Protein AF-A0A930VXH0-F1 (afdb_monomer_lite)

Sequence (334 aa):
MMSGKFVVIVLDGFGVGEMEDTKDIRPADIGSNTCAHIFENMPGLTLPTLEKLGLANAVGREFETLHFSPSARYGKSKLMHQGADTFYGHQEIMGTKPPKPLAEAIQSHIEEIKTELSKAGFKVREFSSSESGNKILIVNEACTVADNIECDPGQAFNVTAAIDDIDFETELTIGCIVRKVAKTPRVITFGGRGVHLQNLLDAIEEHGNFIGVNAPASGVYDNNYHCVHMGYGIDEKVQVPFILGEQKVPVYLLGKVADVCANAFGQSESIVDTAQVLSRTLAIVSSIEGGFVCTNVQETDLQGHGESVPGYAEKLRIADSYIAQIIDELQDDD

Organism: NCBI:txid1383

InterPro domains:
  IPR006124 Metalloenzyme [PF01676] (5-333)
  IPR010045 Phosphopentomutase [PTHR21110] (5-334)
  IPR017850 Alkaline-phosphatase-like, core domain superfamily [G3DSA:3.40.720.10] (5-334)
  IPR017850 Alkaline-phosphatase-like, core domain superfamily [SSF53649] (2-334)
  IPR024052 Phosphopentomutase DeoB cap domain superfamily [G3DSA:3.30.70.1250] (100-227)

Foldseek 3Di:
DQFFAAEAEAAAPQALFDDPCCCPQPVVCPGDGNPVVLLVVDPPQALPLVLCQASCVASVHAGPRRDGHPPHDDYDDDQQEGDRDPLSVLLVVQQFRFDHFDQDFCQVVQVVLQVLCVVVVWDKDWDADPPPRAIWIDTNQFWIWFFDPVDDHSQEIETEGACVSPPQVVQVVSQVSVLVRHRHFKYKGKFFYPFGSVLQVVQWDDDPNGIGGPCVSSCRPVHDMDMDIDGHRRDLCSGPLNVCLVVVAEEEEFAPSLVSHDRPRYYGYHDAALLVRLVVQLVVLLVDSHHYYYYYHCVLVVCVVVVNSVSNSVSSNSNSVSVVSSVVSGDPND

pLDDT: mean 93.45, std 6.29, range [47.78, 98.81]

Structure (mmCIF, N/CA/C/O backbone):
data_AF-A0A930VXH0-F1
#
_entry.id   AF-A0A930VXH0-F1
#
loop_
_atom_site.group_PDB
_atom_site.id
_atom_site.type_symbol
_atom_site.label_atom_id
_atom_site.label_alt_id
_atom_site.label_comp_id
_atom_site.label_asym_id
_atom_site.label_entity_id
_atom_site.label_seq_id
_atom_site.pdbx_PDB_ins_code
_atom_site.Cartn_x
_atom_site.Cartn_y
_atom_site.Cartn_z
_atom_site.occupancy
_atom_site.B_iso_or_equiv
_atom_site.auth_seq_id
_atom_site.auth_comp_id
_atom_site.auth_asym_id
_atom_site.auth_atom_id
_atom_site.pdbx_PDB_model_num
ATOM 1 N N . MET A 1 1 ? -17.955 -7.280 -25.338 1.00 49.00 1 MET A N 1
ATOM 2 C CA . MET A 1 1 ? -16.847 -6.396 -25.749 1.00 49.00 1 MET A CA 1
ATOM 3 C C . MET A 1 1 ? -15.600 -7.245 -25.665 1.00 49.00 1 MET A C 1
ATOM 5 O O . MET A 1 1 ? -15.505 -7.980 -24.691 1.00 49.00 1 MET A O 1
ATOM 9 N N . MET A 1 2 ? -14.744 -7.244 -26.689 1.00 47.78 2 MET A N 1
ATOM 10 C CA . MET A 1 2 ? -13.409 -7.843 -26.557 1.00 47.78 2 MET A CA 1
ATOM 11 C C . MET A 1 2 ? -12.734 -7.127 -25.382 1.00 47.78 2 MET A C 1
ATOM 13 O O . MET A 1 2 ? -12.757 -5.898 -25.335 1.00 47.78 2 MET A O 1
ATOM 17 N N . SER A 1 3 ? -12.342 -7.884 -24.362 1.00 72.50 3 SER A N 1
ATOM 18 C CA . SER A 1 3 ? -11.710 -7.356 -23.156 1.00 72.50 3 SER A CA 1
ATOM 19 C C . SER A 1 3 ? -10.213 -7.573 -23.294 1.00 72.50 3 SER A C 1
ATOM 21 O O . SER A 1 3 ? -9.805 -8.728 -23.286 1.00 72.50 3 SER A O 1
ATOM 23 N N . GLY A 1 4 ? -9.435 -6.500 -23.419 1.00 90.62 4 GLY A N 1
ATOM 24 C CA . GLY A 1 4 ? -7.980 -6.569 -23.306 1.00 90.62 4 GLY A CA 1
ATOM 25 C C . GLY A 1 4 ? -7.524 -6.765 -21.855 1.00 90.62 4 GLY A C 1
ATOM 26 O O . GLY A 1 4 ? -8.330 -6.837 -20.913 1.00 90.62 4 GLY A O 1
ATOM 27 N N . LYS A 1 5 ? -6.214 -6.859 -21.675 1.00 95.62 5 LYS A N 1
ATOM 28 C CA . LYS A 1 5 ? -5.509 -7.023 -20.406 1.00 95.62 5 LYS A CA 1
ATOM 29 C C . LYS A 1 5 ? -4.922 -5.684 -19.985 1.00 95.62 5 LYS A C 1
ATOM 31 O O . LYS A 1 5 ? -4.012 -5.180 -20.618 1.00 95.62 5 LYS A O 1
ATOM 36 N N . PHE A 1 6 ? -5.344 -5.157 -18.845 1.00 96.88 6 PHE A N 1
ATOM 37 C CA . PHE A 1 6 ? -4.701 -3.984 -18.263 1.00 96.88 6 PHE A CA 1
ATOM 38 C C . PHE A 1 6 ? -3.736 -4.412 -17.156 1.00 96.88 6 PHE A C 1
ATOM 40 O O . PHE A 1 6 ? -4.166 -4.921 -16.116 1.00 96.88 6 PHE A O 1
ATOM 47 N N . VAL A 1 7 ? -2.434 -4.208 -17.372 1.00 98.00 7 VAL A N 1
ATOM 48 C CA . VAL A 1 7 ? -1.379 -4.638 -16.441 1.00 98.00 7 VAL A CA 1
ATOM 49 C C . VAL A 1 7 ? -0.710 -3.433 -15.780 1.00 98.00 7 VAL A C 1
ATOM 51 O O . VAL A 1 7 ? -0.151 -2.565 -16.446 1.00 98.00 7 VAL A O 1
ATOM 54 N N . VAL A 1 8 ? -0.729 -3.403 -14.449 1.00 98.25 8 VAL A N 1
ATOM 55 C CA . VAL A 1 8 ? -0.050 -2.405 -13.615 1.00 98.25 8 VAL A CA 1
ATOM 56 C C . VAL A 1 8 ? 1.073 -3.085 -12.842 1.00 98.25 8 VAL A C 1
ATOM 58 O O . VAL A 1 8 ? 0.845 -4.056 -12.123 1.00 98.25 8 VAL A O 1
ATOM 61 N N . ILE A 1 9 ? 2.291 -2.558 -12.959 1.00 98.50 9 ILE A N 1
ATOM 62 C CA . ILE A 1 9 ? 3.447 -3.004 -12.177 1.00 98.50 9 ILE A CA 1
ATOM 63 C C . ILE A 1 9 ? 3.950 -1.816 -11.365 1.00 98.50 9 ILE A C 1
ATOM 65 O O . ILE A 1 9 ? 4.368 -0.800 -11.918 1.00 98.50 9 ILE A O 1
ATOM 69 N N . VAL A 1 10 ? 3.898 -1.954 -10.046 1.00 98.19 10 VAL A N 1
ATOM 70 C CA . VAL A 1 10 ? 4.399 -0.980 -9.082 1.00 98.19 10 VAL A CA 1
ATOM 71 C C . VAL A 1 10 ? 5.780 -1.442 -8.627 1.00 98.19 10 VAL A C 1
ATOM 73 O O . VAL A 1 10 ? 5.931 -2.540 -8.093 1.00 98.19 10 VAL A O 1
ATOM 76 N N . LEU A 1 11 ? 6.799 -0.616 -8.866 1.00 98.00 11 LEU A N 1
ATOM 77 C CA . LEU A 1 11 ? 8.134 -0.793 -8.294 1.00 98.00 11 LEU A CA 1
ATOM 78 C C . LEU A 1 11 ? 8.182 0.009 -6.990 1.00 98.00 11 LEU A C 1
ATOM 80 O O . LEU A 1 11 ? 8.355 1.230 -7.016 1.00 98.00 11 LEU A O 1
ATOM 84 N N . ASP A 1 12 ? 7.945 -0.663 -5.864 1.00 95.19 12 ASP A N 1
ATOM 85 C CA . ASP A 1 12 ? 7.729 -0.004 -4.574 1.00 95.19 12 ASP A CA 1
ATOM 86 C C . ASP A 1 12 ? 8.993 0.752 -4.131 1.00 95.19 12 ASP A C 1
ATOM 88 O O . ASP A 1 12 ? 10.119 0.278 -4.316 1.00 95.19 12 ASP A O 1
ATOM 92 N N . GLY A 1 13 ? 8.816 1.961 -3.603 1.00 93.00 13 GLY A N 1
ATOM 93 C CA . GLY A 1 13 ? 9.915 2.848 -3.206 1.00 93.00 13 GLY A CA 1
ATOM 94 C C . GLY A 1 13 ? 10.758 3.450 -4.350 1.00 93.00 13 GLY A C 1
ATOM 95 O O . GLY A 1 13 ? 11.726 4.165 -4.069 1.00 93.00 13 GLY A O 1
ATOM 96 N N . PHE A 1 14 ? 10.449 3.201 -5.633 1.00 96.25 14 PHE A N 1
ATOM 97 C CA . PHE A 1 14 ? 11.281 3.650 -6.767 1.00 96.25 14 PHE A CA 1
ATOM 98 C C . PHE A 1 14 ? 10.911 5.055 -7.275 1.00 96.25 14 PHE A C 1
ATOM 100 O O . PHE A 1 14 ? 10.418 5.248 -8.386 1.00 96.25 14 PHE A O 1
ATOM 107 N N . GLY A 1 15 ? 11.146 6.064 -6.433 1.00 94.94 15 GLY A N 1
ATOM 108 C CA . GLY A 1 15 ? 10.848 7.467 -6.736 1.00 94.94 15 GLY A CA 1
ATOM 109 C C . GLY A 1 15 ? 11.778 8.110 -7.778 1.00 94.94 15 GLY A C 1
ATOM 110 O O . GLY A 1 15 ? 12.977 7.834 -7.834 1.00 94.94 15 GLY A O 1
ATOM 111 N N . VAL A 1 16 ? 11.232 9.045 -8.564 1.00 96.00 16 VAL A N 1
ATOM 112 C CA . VAL A 1 16 ? 11.948 9.798 -9.623 1.00 96.00 16 VAL A CA 1
ATOM 113 C C . VAL A 1 16 ? 12.281 11.246 -9.233 1.00 96.00 16 VAL A C 1
ATOM 115 O O . VAL A 1 16 ? 12.524 12.094 -10.095 1.00 96.00 16 VAL A O 1
ATOM 118 N N . GLY A 1 17 ? 12.275 11.537 -7.932 1.00 94.25 17 GLY A N 1
ATOM 119 C CA . GLY A 1 17 ? 12.564 12.852 -7.362 1.00 94.25 17 GLY A CA 1
ATOM 120 C C . GLY A 1 17 ? 11.528 13.296 -6.335 1.00 94.25 17 GLY A C 1
ATOM 121 O O . GLY A 1 17 ? 10.389 12.830 -6.346 1.00 94.25 17 GLY A O 1
ATOM 122 N N . GLU A 1 18 ? 11.942 14.210 -5.466 1.00 93.50 18 GLU A N 1
ATOM 123 C CA . GLU A 1 18 ? 11.092 14.839 -4.460 1.00 93.50 18 GLU A CA 1
ATOM 124 C C . GLU A 1 18 ? 9.912 15.625 -5.064 1.00 93.50 18 GLU A C 1
ATOM 126 O O . GLU A 1 18 ? 9.979 16.162 -6.176 1.00 93.50 18 GLU A O 1
ATOM 131 N N . MET A 1 19 ? 8.821 15.725 -4.301 1.00 92.88 19 MET A N 1
ATOM 132 C CA . MET A 1 19 ? 7.683 16.587 -4.625 1.00 92.88 19 MET A CA 1
ATOM 133 C C . MET A 1 19 ? 7.893 18.016 -4.101 1.00 92.88 19 MET A C 1
ATOM 135 O O . MET A 1 19 ? 8.643 18.246 -3.155 1.00 92.88 19 MET A O 1
ATOM 139 N N . GLU A 1 20 ? 7.202 18.997 -4.689 1.00 91.25 20 GLU A N 1
ATOM 140 C CA . GLU A 1 20 ? 7.319 20.422 -4.319 1.00 91.25 20 GLU A CA 1
ATOM 141 C C . GLU A 1 20 ? 6.987 20.724 -2.844 1.00 91.25 20 GLU A C 1
ATOM 143 O O . GLU A 1 20 ? 7.497 21.699 -2.287 1.00 91.25 20 GLU A O 1
ATOM 148 N N . ASP A 1 21 ? 6.131 19.910 -2.227 1.00 89.62 21 ASP A N 1
ATOM 149 C CA . ASP A 1 21 ? 5.677 20.003 -0.835 1.00 89.62 21 ASP A CA 1
ATOM 150 C C . ASP A 1 21 ? 6.597 19.275 0.160 1.00 89.62 21 ASP A C 1
ATOM 152 O O . ASP A 1 21 ? 6.410 19.406 1.372 1.00 89.62 21 ASP A O 1
ATOM 156 N N . THR A 1 22 ? 7.631 18.568 -0.315 1.00 91.06 22 THR A N 1
ATOM 157 C CA . THR A 1 22 ? 8.612 17.859 0.532 1.00 91.06 22 THR A CA 1
ATOM 158 C C . THR A 1 22 ? 9.225 18.796 1.567 1.00 91.06 22 THR A C 1
ATOM 160 O O . THR A 1 22 ? 9.277 18.475 2.750 1.00 91.06 22 THR A O 1
ATOM 163 N N . LYS A 1 23 ? 9.588 20.016 1.159 1.00 91.25 23 LYS A N 1
ATOM 164 C CA . LYS A 1 23 ? 10.144 21.052 2.045 1.00 91.25 23 LYS A CA 1
ATOM 165 C C . LYS A 1 23 ? 9.225 21.458 3.204 1.00 91.25 23 LYS A C 1
ATOM 167 O O . LYS A 1 23 ? 9.716 21.961 4.208 1.00 91.25 23 LYS A O 1
ATOM 172 N N . ASP A 1 24 ? 7.915 21.283 3.040 1.00 87.75 24 ASP A N 1
ATOM 173 C CA . ASP A 1 24 ? 6.903 21.715 4.002 1.00 87.75 24 ASP A CA 1
ATOM 174 C C . ASP A 1 24 ? 6.444 20.540 4.880 1.00 87.75 24 ASP A C 1
ATOM 176 O O . ASP A 1 24 ? 6.187 20.719 6.070 1.00 87.75 24 ASP A O 1
ATOM 180 N N . ILE A 1 25 ? 6.344 19.336 4.303 1.00 82.69 25 ILE A N 1
ATOM 181 C CA . ILE A 1 25 ? 5.747 18.157 4.953 1.00 82.69 25 ILE A CA 1
ATOM 182 C C . ILE A 1 25 ? 6.808 17.182 5.479 1.00 82.69 25 ILE A C 1
ATOM 184 O O . ILE A 1 25 ? 6.621 16.600 6.546 1.00 82.69 25 ILE A O 1
ATOM 188 N N . ARG A 1 26 ? 7.924 17.000 4.762 1.00 84.00 26 ARG A N 1
ATOM 189 C CA . ARG A 1 26 ? 9.032 16.105 5.141 1.00 84.00 26 ARG A CA 1
ATOM 190 C C . ARG A 1 26 ? 10.396 16.746 4.832 1.00 84.00 26 ARG A C 1
ATOM 192 O O . ARG A 1 26 ? 11.112 16.265 3.958 1.00 84.00 26 ARG A O 1
ATOM 199 N N . PRO A 1 27 ? 10.810 17.803 5.563 1.00 87.75 27 PRO A N 1
ATOM 200 C CA . PRO A 1 27 ? 12.061 18.519 5.282 1.00 87.75 27 PRO A CA 1
ATOM 201 C C . PRO A 1 27 ? 13.323 17.641 5.306 1.00 87.75 27 PRO A C 1
ATOM 203 O O . PRO A 1 27 ? 14.338 18.007 4.721 1.00 87.75 27 PRO A O 1
ATOM 206 N N . ALA A 1 28 ? 13.269 16.494 5.990 1.00 87.56 28 ALA A N 1
ATOM 207 C CA . ALA A 1 28 ? 14.356 15.520 6.028 1.00 87.56 28 ALA A CA 1
ATOM 208 C C . ALA A 1 28 ? 14.611 14.831 4.673 1.00 87.56 28 ALA A C 1
ATOM 210 O O . ALA A 1 28 ? 15.724 14.373 4.443 1.00 87.56 28 ALA A O 1
ATOM 211 N N . ASP A 1 29 ? 13.623 14.804 3.774 1.00 89.69 29 ASP A N 1
ATOM 212 C CA . ASP A 1 29 ? 13.727 14.143 2.467 1.00 89.69 29 ASP A CA 1
ATOM 213 C C . ASP A 1 29 ? 14.105 15.115 1.336 1.00 89.69 29 ASP A C 1
ATOM 215 O O . ASP A 1 29 ? 14.038 14.749 0.157 1.00 89.69 29 ASP A O 1
ATOM 219 N N . ILE A 1 30 ? 14.488 16.354 1.675 1.00 94.81 30 ILE A N 1
ATOM 220 C CA . ILE A 1 30 ? 14.895 17.350 0.680 1.00 94.81 30 ILE A CA 1
ATOM 221 C C . ILE A 1 30 ? 16.097 16.830 -0.123 1.00 94.81 30 ILE A C 1
ATOM 223 O O . ILE A 1 30 ? 17.113 16.424 0.441 1.00 94.81 30 ILE A O 1
ATOM 227 N N . GLY A 1 31 ? 15.994 16.889 -1.450 1.00 94.12 31 GLY A N 1
ATOM 228 C CA . GLY A 1 31 ? 16.998 16.388 -2.390 1.00 94.12 31 GLY A CA 1
ATOM 229 C C . GLY A 1 31 ? 16.891 14.890 -2.690 1.00 94.12 31 GLY A C 1
ATOM 230 O O . GLY A 1 31 ? 17.754 14.346 -3.380 1.00 94.12 31 GLY A O 1
ATOM 231 N N . SER A 1 32 ? 15.853 14.205 -2.203 1.00 93.69 32 SER A N 1
ATOM 232 C CA . SER A 1 32 ? 15.638 12.789 -2.506 1.00 93.69 32 SER A CA 1
ATOM 233 C C . SER A 1 32 ? 15.358 12.560 -3.999 1.00 93.69 32 SER A C 1
ATOM 235 O O . SER A 1 32 ? 14.516 13.206 -4.624 1.00 93.69 32 SER A O 1
ATOM 237 N N . ASN A 1 33 ? 16.083 11.611 -4.595 1.00 96.44 33 ASN A N 1
ATOM 238 C CA . ASN A 1 33 ? 15.810 11.088 -5.930 1.00 96.44 33 ASN A CA 1
ATOM 239 C C . ASN A 1 33 ? 16.355 9.660 -6.047 1.00 96.44 33 ASN A C 1
ATOM 241 O O . ASN A 1 33 ? 17.513 9.455 -6.410 1.00 96.44 33 ASN A O 1
ATOM 245 N N . THR A 1 34 ? 15.521 8.670 -5.715 1.00 96.31 34 THR A N 1
ATOM 246 C CA . THR A 1 34 ? 15.924 7.257 -5.671 1.00 96.31 34 THR A CA 1
ATOM 247 C C . THR A 1 34 ? 16.503 6.793 -7.006 1.00 96.31 34 THR A C 1
ATOM 249 O O . THR A 1 34 ? 17.615 6.269 -7.042 1.00 96.31 34 THR A O 1
ATOM 252 N N . CYS A 1 35 ? 15.797 7.041 -8.114 1.00 97.31 35 CYS A N 1
ATOM 253 C CA . CYS A 1 35 ? 16.264 6.648 -9.440 1.00 97.31 35 CYS A CA 1
ATOM 254 C C . CYS A 1 35 ? 17.612 7.292 -9.790 1.00 97.31 35 CYS A C 1
ATOM 256 O O . CYS A 1 35 ? 18.536 6.585 -10.191 1.00 97.31 35 CYS A O 1
ATOM 258 N N . ALA A 1 36 ? 17.749 8.613 -9.626 1.00 97.06 36 ALA A N 1
ATOM 259 C CA . ALA A 1 36 ? 18.989 9.297 -9.985 1.00 97.06 36 ALA A CA 1
ATOM 260 C C . ALA A 1 36 ? 20.176 8.808 -9.149 1.00 97.06 36 ALA A C 1
ATOM 262 O O . ALA A 1 36 ? 21.214 8.468 -9.715 1.00 97.06 36 ALA A O 1
ATOM 263 N N . HIS A 1 37 ? 20.004 8.691 -7.830 1.00 97.12 37 HIS A N 1
ATOM 264 C CA . HIS A 1 37 ? 21.076 8.240 -6.948 1.00 97.12 37 HIS A CA 1
ATOM 265 C C . HIS A 1 37 ? 21.499 6.792 -7.231 1.00 97.12 37 HIS A C 1
ATOM 267 O O . HIS A 1 37 ? 22.689 6.491 -7.150 1.00 97.12 37 HIS A O 1
ATOM 273 N N . ILE A 1 38 ? 20.576 5.899 -7.613 1.00 97.81 38 ILE A N 1
ATOM 274 C CA . ILE A 1 38 ? 20.937 4.530 -8.015 1.00 97.81 38 ILE A CA 1
ATOM 275 C C . ILE A 1 38 ? 21.821 4.550 -9.266 1.00 97.81 38 ILE A C 1
ATOM 277 O O . ILE A 1 38 ? 22.885 3.933 -9.259 1.00 97.81 38 ILE A O 1
ATOM 281 N N . PHE A 1 39 ? 21.426 5.270 -10.320 1.00 97.69 39 PHE A N 1
ATOM 282 C CA . PHE A 1 39 ? 22.211 5.333 -11.558 1.00 97.69 39 PHE A CA 1
ATOM 283 C C . PHE A 1 39 ? 23.567 6.029 -11.374 1.00 97.69 39 PHE A C 1
ATOM 285 O O . PHE A 1 39 ? 24.552 5.606 -11.973 1.00 97.69 39 PHE A O 1
ATOM 292 N N . GLU A 1 40 ? 23.648 7.054 -10.523 1.00 96.00 40 GLU A N 1
ATOM 293 C CA . GLU A 1 40 ? 24.907 7.747 -10.213 1.00 96.00 40 GLU A CA 1
ATOM 294 C C . GLU A 1 40 ? 25.897 6.860 -9.439 1.00 96.00 40 GLU A C 1
ATOM 296 O O . GLU A 1 40 ? 27.108 7.001 -9.608 1.00 96.00 40 GLU A O 1
ATOM 301 N N . ASN A 1 41 ? 25.399 5.925 -8.623 1.00 97.12 41 ASN A N 1
ATOM 302 C CA . ASN A 1 41 ? 26.226 5.028 -7.808 1.00 97.12 41 ASN A CA 1
ATOM 303 C C . ASN A 1 41 ? 26.430 3.632 -8.426 1.00 97.12 41 ASN A C 1
ATOM 305 O O . ASN A 1 41 ? 27.257 2.865 -7.934 1.00 97.12 41 ASN A O 1
ATOM 309 N N . MET A 1 42 ? 25.718 3.301 -9.506 1.00 96.94 42 MET A N 1
ATOM 310 C CA . MET A 1 42 ? 25.852 2.041 -10.247 1.00 96.94 42 MET A CA 1
ATOM 311 C C . MET A 1 42 ? 26.183 2.308 -11.723 1.00 96.94 42 MET A C 1
ATOM 313 O O . MET A 1 42 ? 25.366 1.997 -12.598 1.00 96.94 42 MET A O 1
ATOM 317 N N . PRO A 1 43 ? 27.377 2.855 -12.028 1.00 88.00 43 PRO A N 1
ATOM 318 C CA . PRO A 1 43 ? 27.812 3.049 -13.408 1.00 88.00 43 PRO A CA 1
ATOM 319 C C . PRO A 1 43 ? 27.813 1.699 -14.140 1.00 88.00 43 PRO A C 1
ATOM 321 O O . PRO A 1 43 ? 28.381 0.713 -13.663 1.00 88.00 43 PRO A O 1
ATOM 324 N N . GLY A 1 44 ? 27.109 1.631 -15.271 1.00 93.00 44 GLY A N 1
ATOM 325 C CA . GLY A 1 44 ? 26.889 0.395 -16.029 1.00 93.00 44 GLY A CA 1
ATOM 326 C C . GLY A 1 44 ? 25.573 -0.343 -15.738 1.00 93.00 44 GLY A C 1
ATOM 327 O O . GLY A 1 44 ? 25.311 -1.374 -16.362 1.00 93.00 44 GLY A O 1
ATOM 328 N N . LEU A 1 45 ? 24.722 0.143 -14.824 1.00 97.62 45 LEU A N 1
ATOM 329 C CA . LEU A 1 45 ? 23.363 -0.387 -14.666 1.00 97.62 45 LEU A CA 1
ATOM 330 C C . LEU A 1 45 ? 22.557 -0.166 -15.951 1.00 97.62 45 LEU A C 1
ATOM 332 O O . LEU A 1 45 ? 22.263 0.965 -16.313 1.00 97.62 45 LEU A O 1
ATOM 336 N N . THR A 1 46 ? 22.157 -1.241 -16.619 1.00 97.88 46 THR A N 1
ATOM 337 C CA . THR A 1 46 ? 21.289 -1.185 -17.800 1.00 97.88 46 THR A CA 1
ATOM 338 C C . THR A 1 46 ? 19.896 -1.687 -17.438 1.00 97.88 46 THR A C 1
ATOM 340 O O . THR A 1 46 ? 19.762 -2.717 -16.779 1.00 97.88 46 THR A O 1
ATOM 343 N N . LEU A 1 47 ? 18.873 -0.945 -17.860 1.00 98.38 47 LEU A N 1
ATOM 344 C CA . LEU A 1 47 ? 17.454 -1.291 -17.720 1.00 98.38 47 LEU A CA 1
ATOM 345 C C . LEU A 1 47 ? 16.771 -1.020 -19.074 1.00 98.38 47 LEU A C 1
ATOM 347 O O . LEU A 1 47 ? 16.074 -0.015 -19.219 1.00 98.38 47 LEU A O 1
ATOM 351 N N . PRO A 1 48 ? 17.070 -1.819 -20.119 1.00 98.31 48 PRO A N 1
ATOM 352 C CA . PRO A 1 48 ? 16.668 -1.515 -21.495 1.00 98.31 48 PRO A CA 1
ATOM 353 C C . PRO A 1 48 ? 15.148 -1.435 -21.676 1.00 98.31 48 PRO A C 1
ATOM 355 O O . PRO A 1 48 ? 14.660 -0.677 -22.518 1.00 98.31 48 PRO A O 1
ATOM 358 N N . THR A 1 49 ? 14.385 -2.189 -20.885 1.00 98.62 49 THR A N 1
ATOM 359 C CA . THR A 1 49 ? 12.923 -2.187 -20.973 1.00 98.62 49 THR A CA 1
ATOM 360 C C . THR A 1 49 ? 12.352 -0.909 -20.374 1.00 98.62 49 THR A C 1
ATOM 362 O O . THR A 1 49 ? 11.559 -0.224 -21.020 1.00 98.62 49 THR A O 1
ATOM 365 N N . LEU A 1 50 ? 12.803 -0.527 -19.180 1.00 98.31 50 LEU A N 1
ATOM 366 C CA . LEU A 1 50 ? 12.417 0.722 -18.528 1.00 98.31 50 LEU A CA 1
ATOM 367 C C . LEU A 1 50 ? 12.938 1.953 -19.287 1.00 98.31 50 LEU A C 1
ATOM 369 O O . LEU A 1 50 ? 12.245 2.970 -19.330 1.00 98.31 50 LEU A O 1
ATOM 373 N N . GLU A 1 51 ? 14.099 1.863 -19.948 1.00 98.25 51 GLU A N 1
ATOM 374 C CA . GLU A 1 51 ? 14.571 2.876 -20.903 1.00 98.25 51 GLU A CA 1
ATOM 375 C C . GLU A 1 51 ? 13.542 3.069 -22.021 1.00 98.25 51 GLU A C 1
ATOM 377 O O . GLU A 1 51 ? 13.036 4.176 -22.214 1.00 98.25 51 GLU A O 1
ATOM 382 N N . LYS A 1 52 ? 13.153 1.980 -22.698 1.00 98.06 52 LYS A N 1
ATOM 383 C CA . LYS A 1 52 ? 12.158 2.002 -23.780 1.00 98.06 52 LYS A CA 1
ATOM 384 C C . LYS A 1 52 ? 10.808 2.556 -23.314 1.00 98.06 52 LYS A C 1
ATOM 386 O O . LYS A 1 52 ? 10.178 3.300 -24.071 1.00 98.06 52 LYS A O 1
ATOM 391 N N . LEU A 1 53 ? 10.395 2.237 -22.085 1.00 97.81 53 LEU A N 1
ATOM 392 C CA . LEU A 1 53 ? 9.177 2.752 -21.447 1.00 97.81 53 LEU A CA 1
ATOM 393 C C . LEU A 1 53 ? 9.290 4.219 -20.985 1.00 97.81 53 LEU A C 1
ATOM 395 O O . LEU A 1 53 ? 8.280 4.818 -20.623 1.00 97.81 53 LEU A O 1
ATOM 399 N N . GLY A 1 54 ? 10.475 4.833 -21.057 1.00 98.12 54 GLY A N 1
ATOM 400 C CA . GLY A 1 54 ? 10.676 6.264 -20.822 1.00 98.12 54 GLY A CA 1
ATOM 401 C C . GLY A 1 54 ? 11.072 6.639 -19.396 1.00 98.12 54 GLY A C 1
ATOM 402 O O . GLY A 1 54 ? 10.748 7.742 -18.954 1.00 98.12 54 GLY A O 1
ATOM 403 N N . LEU A 1 55 ? 11.780 5.769 -18.666 1.00 98.12 55 LEU A N 1
ATOM 404 C CA . LEU A 1 55 ? 12.256 6.073 -17.310 1.00 98.12 55 LEU A CA 1
ATOM 405 C C . LEU A 1 55 ? 13.108 7.355 -17.272 1.00 98.12 55 LEU A C 1
ATOM 407 O O . LEU A 1 55 ? 12.844 8.235 -16.453 1.00 98.12 55 LEU A O 1
ATOM 411 N N . ALA A 1 56 ? 14.061 7.522 -18.197 1.00 98.00 56 ALA A N 1
ATOM 412 C CA . ALA A 1 56 ? 14.862 8.750 -18.289 1.00 98.00 56 ALA A CA 1
ATOM 413 C C . ALA A 1 56 ? 13.979 9.981 -18.547 1.00 98.00 56 ALA A C 1
ATOM 415 O O . ALA A 1 56 ? 14.182 11.037 -17.946 1.00 98.00 56 ALA A O 1
ATOM 416 N N . ASN A 1 57 ? 12.945 9.836 -19.384 1.00 98.31 57 ASN A N 1
ATOM 417 C CA . ASN A 1 57 ? 11.995 10.906 -19.671 1.00 98.31 57 ASN A CA 1
ATOM 418 C C . ASN A 1 57 ? 11.213 11.332 -18.415 1.00 98.31 57 ASN A C 1
ATOM 420 O O . ASN A 1 57 ? 11.007 12.528 -18.202 1.00 98.31 57 ASN A O 1
ATOM 424 N N . ALA A 1 58 ? 10.801 10.376 -17.573 1.00 97.19 58 ALA A N 1
ATOM 425 C CA . ALA A 1 58 ? 10.094 10.648 -16.322 1.00 97.19 58 ALA A CA 1
ATOM 426 C C . ALA A 1 58 ? 10.998 11.336 -15.281 1.00 97.19 58 ALA A C 1
ATOM 428 O O . ALA A 1 58 ? 10.594 12.335 -14.675 1.00 97.19 58 ALA A O 1
ATOM 429 N N . VAL A 1 59 ? 12.236 10.855 -15.119 1.00 96.38 59 VAL A N 1
ATOM 430 C CA . VAL A 1 59 ? 13.254 11.480 -14.250 1.00 96.38 59 VAL A CA 1
ATOM 431 C C . VAL A 1 59 ? 13.604 12.886 -14.762 1.00 96.38 59 VAL A C 1
ATOM 433 O O . VAL A 1 59 ? 13.769 13.812 -13.969 1.00 96.38 59 VAL A O 1
ATOM 436 N N . GLY A 1 60 ? 13.633 13.080 -16.083 1.00 96.50 60 GLY A N 1
ATOM 437 C CA . GLY A 1 60 ? 13.915 14.359 -16.739 1.00 96.50 60 GLY A CA 1
ATOM 438 C C . GLY A 1 60 ? 15.396 14.590 -17.055 1.00 96.50 60 GLY A C 1
ATOM 439 O O . GLY A 1 60 ? 15.787 15.727 -17.320 1.00 96.50 60 GLY A O 1
ATOM 440 N N . ARG A 1 61 ? 16.222 13.538 -17.021 1.00 96.62 61 ARG A N 1
ATOM 441 C CA . ARG A 1 61 ? 17.641 13.562 -17.408 1.00 96.62 61 ARG A CA 1
ATOM 442 C C . ARG A 1 61 ? 18.106 12.176 -17.850 1.00 96.62 61 ARG A C 1
ATOM 444 O O . ARG A 1 61 ? 17.521 11.172 -17.455 1.00 96.62 61 ARG A O 1
ATOM 451 N N . GLU A 1 62 ? 19.184 12.154 -18.621 1.00 97.62 62 GLU A N 1
ATOM 452 C CA . GLU A 1 62 ? 19.869 10.932 -19.044 1.00 97.62 62 GLU A CA 1
ATOM 453 C C . GLU A 1 62 ? 21.010 10.568 -18.083 1.00 97.62 62 GLU A C 1
ATOM 455 O O . GLU A 1 62 ? 21.519 11.408 -17.326 1.00 97.62 62 GLU A O 1
ATOM 460 N N . PHE A 1 63 ? 21.414 9.304 -18.151 1.00 96.81 63 PHE A N 1
ATOM 461 C CA . PHE A 1 63 ? 22.567 8.720 -17.469 1.00 96.81 63 PHE A CA 1
ATOM 462 C C . PHE A 1 63 ? 23.394 7.929 -18.491 1.00 96.81 63 PHE A C 1
ATOM 464 O O . PHE A 1 63 ? 22.960 7.739 -19.622 1.00 96.81 63 PHE A O 1
ATOM 471 N N . GLU A 1 64 ? 24.574 7.439 -18.101 1.00 95.31 64 GLU A N 1
ATOM 472 C CA . GLU A 1 64 ? 25.501 6.724 -19.001 1.00 95.31 64 GLU A CA 1
ATOM 473 C C . GLU A 1 64 ? 24.838 5.582 -19.796 1.00 95.31 64 GLU A C 1
ATOM 475 O O . GLU A 1 64 ? 25.165 5.341 -20.955 1.00 95.31 64 GLU A O 1
ATOM 480 N N . THR A 1 65 ? 23.896 4.886 -19.164 1.00 96.50 65 THR A N 1
ATOM 481 C CA . THR A 1 65 ? 23.239 3.674 -19.669 1.00 96.50 65 THR A CA 1
ATOM 482 C C . THR A 1 65 ? 21.712 3.775 -19.665 1.00 96.50 65 THR A C 1
ATOM 484 O O . THR A 1 65 ? 21.037 2.750 -19.759 1.00 96.50 65 THR A O 1
ATOM 487 N N . LEU A 1 66 ? 21.172 4.990 -19.514 1.00 97.81 66 LEU A N 1
ATOM 488 C CA . LEU A 1 66 ? 19.736 5.262 -19.533 1.00 97.81 66 LEU A CA 1
ATOM 489 C C . LEU A 1 66 ? 19.459 6.558 -20.304 1.00 97.81 66 LEU A C 1
ATOM 491 O O . LEU A 1 66 ? 19.721 7.656 -19.804 1.00 97.81 66 LEU A O 1
ATOM 495 N N . HIS A 1 67 ? 18.894 6.418 -21.496 1.00 98.12 67 HIS A N 1
ATOM 496 C CA . HIS A 1 67 ? 18.653 7.509 -22.441 1.00 98.12 67 HIS A CA 1
ATOM 497 C C . HIS A 1 67 ? 17.166 7.831 -22.595 1.00 98.12 67 HIS A C 1
ATOM 499 O O . HIS A 1 67 ? 16.287 7.042 -22.240 1.00 98.12 67 HIS A O 1
ATOM 505 N N . PHE A 1 68 ? 16.861 9.000 -23.157 1.00 98.50 68 PHE A N 1
ATOM 506 C CA . PHE A 1 68 ? 15.485 9.334 -23.497 1.00 98.50 68 PHE A CA 1
ATOM 507 C C . PHE A 1 68 ? 14.933 8.397 -24.581 1.00 98.50 68 PHE A C 1
ATOM 509 O O . PHE A 1 68 ? 15.562 8.171 -25.613 1.00 98.50 68 PHE A O 1
ATOM 516 N N . SER A 1 69 ? 13.699 7.927 -24.384 1.00 97.94 69 SER A N 1
ATOM 517 C CA . SER A 1 69 ? 12.933 7.173 -25.378 1.00 97.94 69 SER A CA 1
ATOM 518 C C . SER A 1 69 ? 11.930 8.104 -26.076 1.00 97.94 69 SER A C 1
ATOM 520 O O . SER A 1 69 ? 10.981 8.572 -25.438 1.00 97.94 69 SER A O 1
ATOM 522 N N . PRO A 1 70 ? 12.100 8.413 -27.379 1.00 96.12 70 PRO A N 1
ATOM 523 C CA . PRO A 1 70 ? 11.211 9.335 -28.097 1.00 96.12 70 PRO A CA 1
ATOM 524 C C . PRO A 1 70 ? 9.792 8.795 -28.308 1.00 96.12 70 PRO A C 1
ATOM 526 O O . PRO A 1 70 ? 8.860 9.571 -28.501 1.00 96.12 70 PRO A O 1
ATOM 529 N N . SER A 1 71 ? 9.628 7.470 -28.308 1.00 93.81 71 SER A N 1
ATOM 530 C CA . SER A 1 71 ? 8.339 6.797 -28.507 1.00 93.81 71 SER A CA 1
ATOM 531 C C . SER A 1 71 ? 7.601 6.492 -27.203 1.00 93.81 71 SER A C 1
ATOM 533 O O . SER A 1 71 ? 6.478 5.992 -27.249 1.00 93.81 71 SER A O 1
ATOM 535 N N . ALA A 1 72 ? 8.222 6.745 -26.047 1.00 96.69 72 ALA A N 1
ATOM 536 C CA . ALA A 1 72 ? 7.625 6.443 -24.757 1.00 96.69 72 ALA A CA 1
ATOM 537 C C . ALA A 1 72 ? 6.416 7.338 -24.465 1.00 96.69 72 ALA A C 1
ATOM 539 O O . ALA A 1 72 ? 6.445 8.555 -24.666 1.00 96.69 72 ALA A O 1
ATOM 540 N N . ARG A 1 73 ? 5.367 6.734 -23.901 1.00 96.62 73 ARG A N 1
ATOM 541 C CA . ARG A 1 73 ? 4.316 7.467 -23.194 1.00 96.62 73 ARG A CA 1
ATOM 542 C C . ARG A 1 73 ? 4.685 7.476 -21.723 1.00 96.62 73 ARG A C 1
ATOM 544 O O . ARG A 1 73 ? 4.702 6.427 -21.093 1.00 96.62 73 ARG A O 1
ATOM 551 N N . TYR A 1 74 ? 4.991 8.652 -21.199 1.00 97.12 74 TYR A N 1
ATOM 552 C CA . TYR A 1 74 ? 5.471 8.809 -19.834 1.00 97.12 74 TYR A CA 1
ATOM 553 C C . TYR A 1 74 ? 4.800 10.005 -19.161 1.00 97.12 74 TYR A C 1
ATOM 555 O O . TYR A 1 74 ? 4.262 10.904 -19.812 1.00 97.12 74 TYR A O 1
ATOM 563 N N . GLY A 1 75 ? 4.861 10.018 -17.837 1.00 95.31 75 GLY A N 1
ATOM 564 C CA . GLY A 1 75 ? 4.378 11.110 -17.011 1.00 95.31 75 GLY A CA 1
ATOM 565 C C . GLY A 1 75 ? 4.891 10.971 -15.585 1.00 95.31 75 GLY A C 1
ATOM 566 O O . GLY A 1 75 ? 5.582 10.012 -15.248 1.00 95.31 75 GLY A O 1
ATOM 567 N N . LYS A 1 76 ? 4.540 11.945 -14.747 1.00 93.50 76 LYS A N 1
ATOM 568 C CA . LYS A 1 76 ? 4.727 11.891 -13.297 1.00 93.50 76 LYS A CA 1
ATOM 569 C C . LYS A 1 76 ? 3.407 12.225 -12.629 1.00 93.50 76 LYS A C 1
ATOM 571 O O . LYS A 1 76 ? 2.717 13.141 -13.076 1.00 93.50 76 LYS A O 1
ATOM 576 N N . SER A 1 77 ? 3.088 11.512 -11.557 1.00 91.56 77 SER A N 1
ATOM 577 C CA . SER A 1 77 ? 1.974 11.861 -10.681 1.00 91.56 77 SER A CA 1
ATOM 578 C C . SER A 1 77 ? 2.515 12.440 -9.384 1.00 91.56 77 SER A C 1
ATOM 580 O O . SER A 1 77 ? 3.500 11.937 -8.848 1.00 91.56 77 SER A O 1
ATOM 582 N N . LYS A 1 78 ? 1.864 13.490 -8.880 1.00 90.00 78 LYS A N 1
ATOM 583 C CA . LYS A 1 78 ? 2.021 13.902 -7.482 1.00 90.00 78 LYS A CA 1
ATOM 584 C C . LYS A 1 78 ? 1.181 12.953 -6.624 1.00 90.00 78 LYS A C 1
ATOM 586 O O . LYS A 1 78 ? 0.101 12.548 -7.062 1.00 90.00 78 LYS A O 1
ATOM 591 N N . LEU A 1 79 ? 1.674 12.607 -5.441 1.00 88.12 79 LEU A N 1
ATOM 592 C CA . LEU A 1 79 ? 0.873 11.921 -4.429 1.00 88.12 79 LEU A CA 1
ATOM 593 C C . LEU A 1 79 ? -0.201 12.884 -3.914 1.00 88.12 79 LEU A C 1
ATOM 595 O O . LEU A 1 79 ? 0.045 14.088 -3.796 1.00 88.12 79 LEU A O 1
ATOM 599 N N . MET A 1 80 ? -1.405 12.376 -3.659 1.00 84.31 80 MET A N 1
ATOM 600 C CA . MET A 1 80 ? -2.464 13.181 -3.047 1.00 84.31 80 MET A CA 1
ATOM 601 C C . MET A 1 80 ? -2.370 13.147 -1.515 1.00 84.31 80 MET A C 1
ATOM 603 O O . MET A 1 80 ? -2.596 14.169 -0.860 1.00 84.31 80 MET A O 1
ATOM 607 N N . HIS A 1 81 ? -2.032 11.994 -0.944 1.00 83.69 81 HIS A N 1
ATOM 608 C CA . HIS A 1 81 ? -1.777 11.812 0.474 1.00 83.69 81 HIS A CA 1
ATOM 609 C C . HIS A 1 81 ? -0.470 12.482 0.883 1.00 83.69 81 HIS A C 1
ATOM 611 O O . HIS A 1 81 ? 0.430 12.729 0.084 1.00 83.69 81 HIS A O 1
ATOM 617 N N . GLN A 1 82 ? -0.371 12.773 2.176 1.00 78.44 82 GLN A N 1
ATOM 618 C CA . GLN A 1 82 ? 0.834 13.352 2.744 1.00 78.44 82 GLN A CA 1
ATOM 619 C C . GLN A 1 82 ? 1.827 12.266 3.139 1.00 78.44 82 GLN A C 1
ATOM 621 O O . GLN A 1 82 ? 1.459 11.285 3.785 1.00 78.44 82 GLN A O 1
ATOM 626 N N . GLY A 1 83 ? 3.097 12.500 2.821 1.00 78.62 83 GLY A N 1
ATOM 627 C CA . GLY A 1 83 ? 4.187 11.591 3.146 1.00 78.62 83 GLY A CA 1
ATOM 628 C C . GLY A 1 83 ? 4.462 10.590 2.029 1.00 78.62 83 GLY A C 1
ATOM 629 O O . GLY A 1 83 ? 4.369 10.928 0.857 1.00 78.62 83 GLY A O 1
ATOM 630 N N . ALA A 1 84 ? 4.875 9.384 2.409 1.00 77.75 84 ALA A N 1
ATOM 631 C CA . ALA A 1 84 ? 5.244 8.318 1.478 1.00 77.75 84 ALA A CA 1
ATOM 632 C C . ALA A 1 84 ? 4.861 6.963 2.089 1.00 77.75 84 ALA A C 1
ATOM 634 O O . ALA A 1 84 ? 5.714 6.124 2.361 1.00 77.75 84 ALA A O 1
ATOM 635 N N . ASP A 1 85 ? 3.579 6.809 2.424 1.00 82.44 85 ASP A N 1
ATOM 636 C CA . ASP A 1 85 ? 3.055 5.587 3.034 1.00 82.44 85 ASP A CA 1
ATOM 637 C C . ASP A 1 85 ? 2.568 4.632 1.938 1.00 82.44 85 ASP A C 1
ATOM 639 O O . ASP A 1 85 ? 1.708 4.976 1.124 1.00 82.44 85 ASP A O 1
ATOM 643 N N . THR A 1 86 ? 3.110 3.412 1.929 1.00 82.69 86 THR A N 1
ATOM 644 C CA . THR A 1 86 ? 2.753 2.384 0.944 1.00 82.69 86 THR A CA 1
ATOM 645 C C . THR A 1 86 ? 1.248 2.121 0.903 1.00 82.69 86 THR A C 1
ATOM 647 O O . THR A 1 86 ? 0.699 1.971 -0.191 1.00 82.69 86 THR A O 1
ATOM 650 N N . PHE A 1 87 ? 0.578 2.042 2.059 1.00 85.12 87 PHE A N 1
ATOM 651 C CA . PHE A 1 87 ? -0.846 1.728 2.097 1.00 85.12 87 PHE A CA 1
ATOM 652 C C . PHE A 1 87 ? -1.630 2.814 1.353 1.00 85.12 87 PHE A C 1
ATOM 654 O O . PHE A 1 87 ? -2.297 2.497 0.373 1.00 85.12 87 PHE A O 1
ATOM 661 N N . TYR A 1 88 ? -1.474 4.091 1.711 1.00 86.44 88 TYR A N 1
ATOM 662 C CA . TYR A 1 88 ? -2.169 5.181 1.016 1.00 86.44 88 TYR A CA 1
ATOM 663 C C . TYR A 1 88 ? -1.800 5.300 -0.465 1.00 86.44 88 TYR A C 1
ATOM 665 O O . TYR A 1 88 ? -2.690 5.524 -1.288 1.00 86.44 88 TYR A O 1
ATOM 673 N N . GLY A 1 89 ? -0.532 5.079 -0.823 1.00 90.38 89 GLY A N 1
ATOM 674 C CA . GLY A 1 89 ? -0.099 5.067 -2.221 1.00 90.38 89 GLY A CA 1
ATOM 675 C C . GLY A 1 89 ? -0.853 4.036 -3.066 1.00 90.38 89 GLY A C 1
ATOM 676 O O . GLY A 1 89 ? -1.360 4.369 -4.136 1.00 90.38 89 GLY A O 1
ATOM 677 N N . HIS A 1 90 ? -1.012 2.807 -2.571 1.00 92.94 90 HIS A N 1
ATOM 678 C CA . HIS A 1 90 ? -1.761 1.773 -3.294 1.00 92.94 90 HIS A CA 1
ATOM 679 C C . HIS A 1 90 ? -3.257 2.081 -3.368 1.00 92.94 90 HIS A C 1
ATOM 681 O O . HIS A 1 90 ? -3.874 1.879 -4.412 1.00 92.94 90 HIS A O 1
ATOM 687 N N . GLN A 1 91 ? -3.836 2.625 -2.297 1.00 91.94 91 GLN A N 1
ATOM 688 C CA . GLN A 1 91 ? -5.242 3.035 -2.286 1.00 91.94 91 GLN A CA 1
ATOM 689 C C . GLN A 1 91 ? -5.521 4.121 -3.339 1.00 91.94 91 GLN A C 1
ATOM 691 O O . GLN A 1 91 ? -6.548 4.074 -4.020 1.00 91.94 91 GLN A O 1
ATOM 696 N N . GLU A 1 92 ? -4.594 5.069 -3.519 1.00 92.25 92 GLU A N 1
ATOM 697 C CA . GLU A 1 92 ? -4.662 6.093 -4.569 1.00 92.25 92 GLU A CA 1
ATOM 698 C C . GLU A 1 92 ? -4.549 5.517 -5.973 1.00 92.25 92 GLU A C 1
ATOM 700 O O . GLU A 1 92 ? -5.373 5.846 -6.827 1.00 92.25 92 GLU A O 1
ATOM 705 N N . ILE A 1 93 ? -3.574 4.631 -6.201 1.00 94.12 93 ILE A N 1
ATOM 706 C CA . ILE A 1 93 ? -3.413 3.935 -7.486 1.00 94.12 93 ILE A CA 1
ATOM 707 C C . ILE A 1 93 ? -4.704 3.188 -7.845 1.00 94.12 93 ILE A C 1
ATOM 709 O O . ILE A 1 93 ? -5.129 3.210 -8.999 1.00 94.12 93 ILE A O 1
ATOM 713 N N . MET A 1 94 ? -5.365 2.583 -6.853 1.00 94.88 94 MET A N 1
ATOM 714 C CA . MET A 1 94 ? -6.625 1.870 -7.051 1.00 94.88 94 MET A CA 1
ATOM 715 C C . MET A 1 94 ? -7.846 2.781 -7.215 1.00 94.88 94 MET A C 1
ATOM 717 O O . MET A 1 94 ? -8.900 2.275 -7.583 1.00 94.88 94 MET A O 1
ATOM 721 N N . GLY A 1 95 ? -7.738 4.097 -7.007 1.00 91.88 95 GLY A N 1
ATOM 722 C CA . GLY A 1 95 ? -8.803 5.065 -7.309 1.00 91.88 95 GLY A CA 1
ATOM 723 C C . GLY A 1 95 ? -9.423 5.765 -6.098 1.00 91.88 95 GLY A C 1
ATOM 724 O O . GLY A 1 95 ? -10.337 6.578 -6.257 1.00 91.88 95 GLY A O 1
ATOM 725 N N . THR A 1 96 ? -8.924 5.505 -4.889 1.00 87.69 96 THR A N 1
ATOM 726 C CA . THR A 1 96 ? -9.339 6.267 -3.704 1.00 87.69 96 THR A CA 1
ATOM 727 C C . THR A 1 96 ? -8.709 7.655 -3.701 1.00 87.69 96 THR A C 1
ATOM 729 O O . THR A 1 96 ? -7.618 7.869 -4.219 1.00 87.69 96 THR A O 1
ATOM 732 N N . LYS A 1 97 ? -9.397 8.617 -3.085 1.00 83.06 97 LYS A N 1
ATOM 733 C CA . LYS A 1 97 ? -8.863 9.952 -2.795 1.00 83.06 97 LYS A CA 1
ATOM 734 C C . LYS A 1 97 ? -8.769 10.133 -1.283 1.00 83.06 97 LYS A C 1
ATOM 736 O O . LYS A 1 97 ? -9.707 10.689 -0.703 1.00 83.06 97 LYS A O 1
ATOM 741 N N . PRO A 1 98 ? -7.694 9.646 -0.636 1.00 71.69 98 PRO A N 1
ATOM 742 C CA . PRO A 1 98 ? -7.586 9.712 0.807 1.00 71.69 98 PRO A CA 1
ATOM 743 C C . PRO A 1 98 ? -7.565 11.184 1.242 1.00 71.69 98 PRO A C 1
ATOM 745 O O . PRO A 1 98 ? -6.736 11.962 0.759 1.00 71.69 98 PRO A O 1
ATOM 748 N N . PRO A 1 99 ? -8.478 11.620 2.122 1.00 72.88 99 PRO A N 1
ATOM 749 C CA . PRO A 1 99 ? -8.353 12.913 2.765 1.00 72.88 99 PRO A CA 1
ATOM 750 C C . PRO A 1 99 ? -7.109 12.907 3.654 1.00 72.88 99 PRO A C 1
ATOM 752 O O . PRO A 1 99 ? -6.722 11.873 4.197 1.00 72.88 99 PRO A O 1
ATOM 755 N N . LYS A 1 100 ? -6.506 14.083 3.855 1.00 72.62 100 LYS A N 1
ATOM 756 C CA . LYS A 1 100 ? -5.415 14.234 4.820 1.00 72.62 100 LYS A CA 1
ATOM 757 C C . LYS A 1 100 ? -5.894 13.741 6.197 1.00 72.62 100 LYS A C 1
ATOM 759 O O . LYS A 1 100 ? -6.850 14.325 6.723 1.00 72.62 100 LYS A O 1
ATOM 764 N N . PRO A 1 101 ? -5.263 12.707 6.779 1.00 72.81 101 PRO A N 1
ATOM 765 C CA . PRO A 1 101 ? -5.624 12.259 8.111 1.00 72.81 101 PRO A CA 1
ATOM 766 C C . PRO A 1 101 ? -5.223 13.311 9.148 1.00 72.81 101 PRO A C 1
ATOM 768 O O . PRO A 1 101 ? -4.282 14.087 8.949 1.00 72.81 101 PRO A O 1
ATOM 771 N N . LEU A 1 102 ? -5.959 13.353 10.253 1.00 82.25 102 LEU A N 1
ATOM 772 C CA . LEU A 1 102 ? -5.664 14.225 11.384 1.00 82.25 102 LEU A CA 1
ATOM 773 C C . LEU A 1 102 ? -4.946 13.414 12.456 1.00 82.25 102 LEU A C 1
ATOM 775 O O . LEU A 1 102 ? -5.421 12.355 12.847 1.00 82.25 102 LEU A O 1
ATOM 779 N N . ALA A 1 103 ? -3.813 13.922 12.938 1.00 83.69 103 ALA A N 1
ATOM 780 C CA . ALA A 1 103 ? -3.216 13.409 14.160 1.00 83.69 103 ALA A CA 1
ATOM 781 C C . ALA A 1 103 ? -4.009 13.970 15.346 1.00 83.69 103 ALA A C 1
ATOM 783 O O . ALA A 1 103 ? -3.928 15.164 15.640 1.00 83.69 103 ALA A O 1
ATOM 784 N N . GLU A 1 104 ? -4.820 13.132 15.981 1.00 89.12 104 GLU A N 1
ATOM 785 C CA . GLU A 1 104 ? -5.748 13.543 17.035 1.00 89.12 104 GLU A CA 1
ATOM 786 C C . GLU A 1 104 ? -5.897 12.449 18.091 1.00 89.12 104 GLU A C 1
ATOM 788 O O . GLU A 1 104 ? -5.803 11.264 17.785 1.00 89.12 104 GLU A O 1
ATOM 793 N N . ALA A 1 105 ? -6.107 12.862 19.340 1.00 93.62 105 ALA A N 1
ATOM 794 C CA . ALA A 1 105 ? -6.412 11.949 20.433 1.00 93.62 105 ALA A CA 1
ATOM 795 C C . ALA A 1 105 ? -7.898 11.574 20.410 1.00 93.62 105 ALA A C 1
ATOM 797 O O . ALA A 1 105 ? -8.755 12.394 20.049 1.00 93.62 105 ALA A O 1
ATOM 798 N N . ILE A 1 106 ? -8.226 10.376 20.889 1.00 95.31 106 ILE A N 1
ATOM 799 C CA . ILE A 1 106 ? -9.604 9.883 20.941 1.00 95.31 106 ILE A CA 1
ATOM 800 C C . ILE A 1 106 ? -10.506 10.775 21.795 1.00 95.31 106 ILE A C 1
ATOM 802 O O . ILE A 1 106 ? -11.708 10.838 21.544 1.00 95.31 106 ILE A O 1
ATOM 806 N N . GLN A 1 107 ? -9.936 11.528 22.745 1.00 95.00 107 GLN A N 1
ATOM 807 C CA . GLN A 1 107 ? -10.662 12.458 23.619 1.00 95.00 107 GLN A CA 1
ATOM 808 C C . GLN A 1 107 ? -11.611 13.386 22.848 1.00 95.00 107 GLN A C 1
ATOM 810 O O . GLN A 1 107 ? -12.708 13.675 23.323 1.00 95.00 107 GLN A O 1
ATOM 815 N N . SER A 1 108 ? -11.226 13.826 21.646 1.00 92.50 108 SER A N 1
ATOM 816 C CA . SER A 1 108 ? -12.052 14.705 20.807 1.00 92.50 108 SER A CA 1
ATOM 817 C C . SER A 1 108 ? -13.265 14.013 20.169 1.00 92.50 108 SER A C 1
ATOM 819 O O . SER A 1 108 ? -14.154 14.705 19.681 1.00 92.50 108 SER A O 1
ATOM 821 N N . HIS A 1 109 ? -13.325 12.678 20.205 1.00 95.06 109 HIS A N 1
ATOM 822 C CA . HIS A 1 109 ? -14.312 11.844 19.507 1.00 95.06 109 HIS A CA 1
ATOM 823 C C . HIS A 1 109 ? -15.128 10.927 20.426 1.00 95.06 109 HIS A C 1
ATOM 825 O O . HIS A 1 109 ? -16.078 10.304 19.958 1.00 95.06 109 HIS A O 1
ATOM 831 N N . ILE A 1 110 ? -14.812 10.857 21.727 1.00 96.19 110 ILE A N 1
ATOM 832 C CA . ILE A 1 110 ? -15.471 9.965 22.703 1.00 96.19 110 ILE A CA 1
ATOM 833 C C . ILE A 1 110 ? -17.003 10.056 22.648 1.00 96.19 110 ILE A C 1
ATOM 835 O O . ILE A 1 110 ? -17.676 9.033 22.529 1.00 96.19 110 ILE A O 1
ATOM 839 N N . GLU A 1 111 ? -17.568 11.265 22.697 1.00 96.81 111 GLU A N 1
ATOM 840 C CA . GLU A 1 111 ? -19.028 11.446 22.723 1.00 96.81 111 GLU A CA 1
ATOM 841 C C . GLU A 1 111 ? -19.698 11.045 21.399 1.00 96.81 111 GLU A C 1
ATOM 843 O O . GLU A 1 111 ? -20.784 10.456 21.399 1.00 96.81 111 GLU A O 1
ATOM 848 N N . GLU A 1 112 ? -19.051 11.330 20.266 1.00 97.56 112 GLU A N 1
ATOM 849 C CA . GLU A 1 112 ? -19.568 10.981 18.940 1.00 97.56 112 GLU A CA 1
ATOM 850 C C . GLU A 1 112 ? -19.507 9.465 18.715 1.00 97.56 112 GLU A C 1
ATOM 852 O O . GLU A 1 112 ? -20.530 8.855 18.394 1.00 97.56 112 GLU A O 1
ATOM 857 N N . ILE A 1 113 ? -18.361 8.831 18.999 1.00 97.81 113 ILE A N 1
ATOM 858 C CA . ILE A 1 113 ? -18.193 7.373 18.909 1.00 97.81 113 ILE A CA 1
ATOM 859 C C . ILE A 1 113 ? -19.208 6.663 19.815 1.00 97.81 113 ILE A C 1
ATOM 861 O O . ILE A 1 113 ? -19.908 5.752 19.369 1.00 97.81 113 ILE A O 1
ATOM 865 N N . LYS A 1 114 ? -19.350 7.103 21.072 1.00 98.12 114 LYS A N 1
ATOM 866 C CA . LYS A 1 114 ? -20.329 6.551 22.019 1.00 98.12 114 LYS A CA 1
ATOM 867 C C . LYS A 1 114 ? -21.754 6.644 21.484 1.00 98.12 114 LYS A C 1
ATOM 869 O O . LYS A 1 114 ? -22.526 5.689 21.617 1.00 98.12 114 LYS A O 1
ATOM 874 N N . THR A 1 115 ? -22.106 7.784 20.893 1.00 98.06 115 THR A N 1
ATOM 875 C CA . THR A 1 115 ? -23.434 8.021 20.321 1.00 98.06 115 THR A CA 1
ATOM 876 C C . THR A 1 115 ? -23.711 7.074 19.157 1.00 98.06 115 THR A C 1
ATOM 878 O O . THR A 1 115 ? -24.762 6.432 19.140 1.00 98.06 115 THR A O 1
ATOM 881 N N . GLU A 1 116 ? -22.780 6.942 18.212 1.00 98.12 116 GLU A N 1
ATOM 882 C CA . GLU A 1 116 ? -22.952 6.074 17.041 1.00 98.12 116 GLU A CA 1
ATOM 883 C C . GLU A 1 116 ? -22.992 4.586 17.417 1.00 98.12 116 GLU A C 1
ATOM 885 O O . GLU A 1 116 ? -23.859 3.851 16.938 1.00 98.12 116 GLU A O 1
ATOM 890 N N . LEU A 1 117 ? -22.146 4.149 18.353 1.00 98.25 117 LEU A N 1
ATOM 891 C CA . LEU A 1 117 ? -22.189 2.784 18.883 1.00 98.25 117 LEU A CA 1
ATOM 892 C C . LEU A 1 117 ? -23.512 2.489 19.606 1.00 98.25 117 LEU A C 1
ATOM 894 O O . LEU A 1 117 ? -24.129 1.449 19.372 1.00 98.25 117 LEU A O 1
ATOM 898 N N . SER A 1 118 ? -23.999 3.422 20.431 1.00 97.75 118 SER A N 1
ATOM 899 C CA . SER A 1 118 ? -25.283 3.262 21.129 1.00 97.75 118 SER A CA 1
ATOM 900 C C . SER A 1 118 ? -26.463 3.204 20.151 1.00 97.75 118 SER A C 1
ATOM 902 O O . SER A 1 118 ? -27.368 2.388 20.326 1.00 97.75 118 SER A O 1
ATOM 904 N N . LYS A 1 119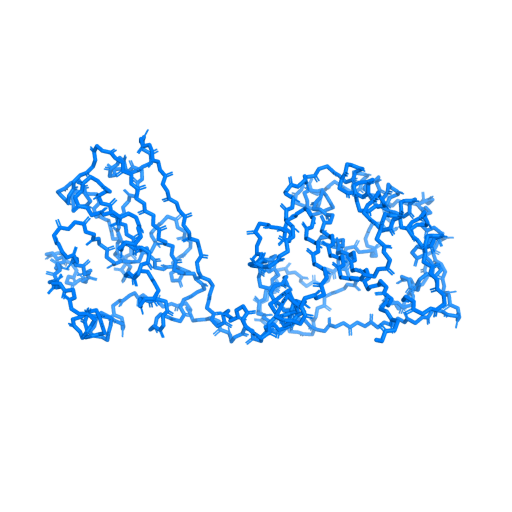 ? -26.451 4.024 19.086 1.00 97.69 119 LYS A N 1
ATOM 905 C CA . LYS A 1 119 ? -27.458 3.979 18.007 1.00 97.69 119 LYS A CA 1
ATOM 906 C C . LYS A 1 119 ? -27.458 2.644 17.264 1.00 97.69 119 LYS A C 1
ATOM 908 O O . LYS A 1 119 ? -28.523 2.177 16.871 1.00 97.69 119 LYS A O 1
ATOM 913 N N . ALA A 1 120 ? -26.288 2.033 17.089 1.00 96.88 120 ALA A N 1
ATOM 914 C CA . ALA A 1 120 ? -26.144 0.712 16.487 1.00 96.88 120 ALA A CA 1
ATOM 915 C C . ALA A 1 120 ? -26.563 -0.444 17.423 1.00 96.88 120 ALA A C 1
ATOM 917 O O . ALA A 1 120 ? -26.559 -1.597 17.002 1.00 96.88 120 ALA A O 1
ATOM 918 N N . GLY A 1 121 ? -26.968 -0.149 18.665 1.00 97.38 121 GLY A N 1
ATOM 919 C CA . GLY A 1 121 ? -27.498 -1.128 19.619 1.00 97.38 121 GLY A CA 1
ATOM 920 C C . GLY A 1 121 ? -26.463 -1.711 20.582 1.00 97.38 121 GLY A C 1
ATOM 921 O O . GLY A 1 121 ? -26.807 -2.590 21.375 1.00 97.38 121 GLY A O 1
ATOM 922 N N . PHE A 1 122 ? -25.221 -1.225 20.555 1.00 98.06 122 PHE A N 1
ATOM 923 C CA . PHE A 1 122 ? -24.189 -1.647 21.498 1.00 98.06 122 PHE A CA 1
ATOM 924 C C . PHE A 1 122 ? -24.395 -1.014 22.879 1.00 98.06 122 PHE A C 1
ATOM 926 O O . PHE A 1 122 ? -24.833 0.132 23.002 1.00 98.06 122 PHE A O 1
ATOM 933 N N . LYS A 1 123 ? -24.044 -1.747 23.943 1.00 97.88 123 LYS A N 1
ATOM 934 C CA . LYS A 1 123 ? -23.993 -1.188 25.301 1.00 97.88 123 LYS A CA 1
ATOM 935 C C . LYS A 1 123 ? -22.644 -0.515 25.492 1.00 97.88 123 LYS A C 1
ATOM 937 O O . LYS A 1 123 ? -21.625 -1.190 25.418 1.00 97.88 123 LYS A O 1
ATOM 942 N N . VAL A 1 124 ? -22.636 0.789 25.750 1.00 98.19 124 VAL A N 1
ATOM 943 C CA . VAL A 1 124 ? -21.397 1.568 25.867 1.00 98.19 124 VAL A CA 1
ATOM 944 C C . VAL A 1 124 ? -21.343 2.276 27.214 1.00 98.19 124 VAL A C 1
ATOM 946 O O . VAL A 1 124 ? -22.313 2.928 27.612 1.00 98.19 124 VAL A O 1
ATOM 949 N N . ARG A 1 125 ? -20.198 2.199 27.896 1.00 97.06 125 ARG A N 1
ATOM 950 C CA . ARG A 1 125 ? -19.881 3.053 29.047 1.00 97.06 125 ARG A CA 1
ATOM 951 C C . ARG A 1 125 ? -18.502 3.677 28.904 1.00 97.06 125 ARG A C 1
ATOM 953 O O . ARG A 1 125 ? -17.637 3.147 28.219 1.00 97.06 125 ARG A O 1
ATOM 960 N N . GLU A 1 126 ? -18.307 4.800 29.576 1.00 97.12 126 GLU A N 1
ATOM 961 C CA . GLU A 1 126 ? -17.000 5.446 29.671 1.00 97.12 126 GLU A CA 1
ATOM 962 C C . GLU A 1 126 ? -16.190 4.839 30.817 1.00 97.12 126 GLU A C 1
ATOM 964 O O . GLU A 1 126 ? -16.730 4.498 31.876 1.00 97.12 126 GLU A O 1
ATOM 969 N N . PHE A 1 127 ? -14.885 4.746 30.606 1.00 96.12 127 PHE A N 1
ATOM 970 C CA . PHE A 1 127 ? -13.901 4.626 31.670 1.00 96.12 127 PHE A CA 1
ATOM 971 C C . PHE A 1 127 ? -13.073 5.903 31.669 1.00 96.12 127 PHE A C 1
ATOM 973 O O . PHE A 1 127 ? -12.551 6.286 30.625 1.00 96.12 127 PHE A O 1
ATOM 980 N N . SER A 1 128 ? -12.974 6.553 32.824 1.00 94.56 128 SER A N 1
ATOM 981 C CA . SER A 1 128 ? -12.172 7.761 33.002 1.00 94.56 128 SER A CA 1
ATOM 982 C C . SER A 1 128 ? -10.990 7.442 33.899 1.00 94.56 128 SER A C 1
ATOM 984 O O . SER A 1 128 ? -11.182 6.918 34.998 1.00 94.56 128 SER A O 1
ATOM 986 N N . SER A 1 129 ? -9.795 7.812 33.459 1.00 91.50 129 SER A N 1
ATOM 987 C CA . SER A 1 129 ? -8.609 7.793 34.302 1.00 91.50 129 SER A CA 1
ATOM 988 C C . SER A 1 129 ? -8.806 8.655 35.542 1.00 91.50 129 SER A C 1
ATOM 990 O O . SER A 1 129 ? -9.269 9.796 35.459 1.00 91.50 129 SER A O 1
ATOM 992 N N . SER A 1 130 ? -8.423 8.123 36.699 1.00 87.19 130 SER A N 1
ATOM 993 C CA . SER A 1 130 ? -8.418 8.881 37.948 1.00 87.19 130 SER A CA 1
ATOM 994 C C . SER A 1 130 ? -7.318 9.942 38.006 1.00 87.19 130 SER A C 1
ATOM 996 O O . SER A 1 130 ? -7.434 10.868 38.806 1.00 87.19 130 SER A O 1
ATOM 998 N N . GLU A 1 131 ? -6.257 9.804 37.206 1.00 86.12 131 GLU A N 1
ATOM 999 C CA . GLU A 1 131 ? -5.099 10.702 37.245 1.00 86.12 131 GLU A CA 1
ATOM 1000 C C . GLU A 1 131 ? -5.270 11.899 36.306 1.00 86.12 131 GLU A C 1
ATOM 1002 O O . GLU A 1 131 ? -5.147 13.046 36.737 1.00 86.12 131 GLU A O 1
ATOM 1007 N N . SER A 1 132 ? -5.594 11.649 35.037 1.00 90.69 132 SER A N 1
ATOM 1008 C CA . SER A 1 132 ? -5.699 12.692 34.006 1.00 90.69 132 SER A CA 1
ATOM 1009 C C . SER A 1 132 ? -7.134 13.127 33.704 1.00 90.69 132 SER A C 1
ATOM 1011 O O . SER A 1 132 ? -7.357 14.221 33.187 1.00 90.69 132 SER A O 1
ATOM 1013 N N . GLY A 1 133 ? -8.119 12.272 33.999 1.00 92.56 133 GLY A N 1
ATOM 1014 C CA . GLY A 1 133 ? -9.489 12.419 33.508 1.00 92.56 133 GLY A CA 1
ATOM 1015 C C . GLY A 1 133 ? -9.680 12.026 32.037 1.00 92.56 133 GLY A C 1
ATOM 1016 O O . GLY A 1 133 ? -10.805 12.142 31.543 1.00 92.56 133 GLY A O 1
ATOM 1017 N N . ASN A 1 134 ? -8.632 11.550 31.349 1.00 95.12 134 ASN A N 1
ATOM 1018 C CA . ASN A 1 134 ? -8.727 11.015 29.992 1.00 95.12 134 ASN A CA 1
ATOM 1019 C C . ASN A 1 134 ? -9.682 9.820 29.963 1.00 95.12 134 ASN A C 1
ATOM 1021 O O . ASN A 1 134 ? -9.733 9.016 30.898 1.00 95.12 134 ASN A O 1
ATOM 1025 N N . LYS A 1 135 ? -10.447 9.705 28.881 1.00 96.94 135 LYS A N 1
ATOM 1026 C CA . LYS A 1 135 ? -11.505 8.708 28.745 1.00 96.94 135 LYS A CA 1
ATOM 1027 C C . LYS A 1 135 ? -11.222 7.693 27.649 1.00 96.94 135 LYS A C 1
ATOM 1029 O O . LYS A 1 135 ? -10.718 8.052 26.591 1.00 96.94 135 LYS A O 1
ATOM 1034 N N . ILE A 1 136 ? -11.675 6.466 27.861 1.00 97.81 136 ILE A N 1
ATOM 1035 C CA . ILE A 1 136 ? -11.867 5.462 26.809 1.00 97.81 136 ILE A CA 1
ATOM 1036 C C . ILE A 1 136 ? -13.319 4.980 26.830 1.00 97.81 136 ILE A C 1
ATOM 1038 O O . ILE A 1 136 ? -14.061 5.232 27.788 1.00 97.81 136 ILE A O 1
ATOM 1042 N N . LEU A 1 137 ? -13.726 4.256 25.790 1.00 98.44 137 LEU A N 1
ATOM 1043 C CA . LEU A 1 137 ? -15.028 3.593 25.758 1.00 98.44 137 LEU A CA 1
ATOM 1044 C C . LEU A 1 137 ? -14.877 2.100 26.013 1.00 98.44 137 LEU A C 1
ATOM 1046 O O . LEU A 1 137 ? -13.960 1.468 25.501 1.00 98.44 137 LEU A O 1
ATOM 1050 N N . ILE A 1 138 ? -15.821 1.545 26.764 1.00 98.38 138 ILE A N 1
ATOM 1051 C CA . ILE A 1 138 ? -16.002 0.109 26.952 1.00 98.38 138 ILE A CA 1
ATOM 1052 C C . ILE A 1 138 ? -17.321 -0.274 26.294 1.00 98.38 138 ILE A C 1
ATOM 1054 O O . ILE A 1 138 ? -18.365 0.320 26.581 1.00 98.38 138 ILE A O 1
ATOM 1058 N N . VAL A 1 139 ? -17.266 -1.267 25.415 1.00 98.25 139 VAL A N 1
ATOM 1059 C CA . VAL A 1 139 ? -18.382 -1.736 24.597 1.00 98.25 139 VAL A CA 1
ATOM 1060 C C . VAL A 1 139 ? -18.704 -3.179 24.970 1.00 98.25 139 VAL A C 1
ATOM 1062 O O . VAL A 1 139 ? -17.821 -4.035 25.021 1.00 98.25 139 VAL A O 1
ATOM 1065 N N . ASN A 1 140 ? -19.978 -3.443 25.267 1.00 97.06 140 ASN A N 1
ATOM 1066 C CA . ASN A 1 140 ? -20.523 -4.743 25.670 1.00 97.06 140 ASN A CA 1
ATOM 1067 C C . ASN A 1 140 ? -19.801 -5.424 26.852 1.00 97.06 140 ASN A C 1
ATOM 1069 O O . ASN A 1 140 ? -19.931 -6.629 27.019 1.00 97.06 140 ASN A O 1
ATOM 1073 N N . GLU A 1 141 ? -19.078 -4.664 27.683 1.00 96.75 141 GLU A N 1
ATOM 1074 C CA . GLU A 1 141 ? -18.201 -5.194 28.746 1.00 96.75 141 GLU A CA 1
ATOM 1075 C C . GLU A 1 141 ? -17.159 -6.220 28.248 1.00 96.75 141 GLU A C 1
ATOM 1077 O O . GLU A 1 141 ? -16.719 -7.067 29.018 1.00 96.75 141 GLU A O 1
ATOM 1082 N N . ALA A 1 142 ? -16.754 -6.138 26.977 1.00 95.88 142 ALA A N 1
ATOM 1083 C CA . ALA A 1 142 ? -15.819 -7.084 26.355 1.00 95.88 142 ALA A CA 1
ATOM 1084 C C . ALA A 1 142 ? -14.767 -6.415 25.453 1.00 95.88 142 ALA A C 1
ATOM 1086 O O . ALA A 1 142 ? -13.752 -7.024 25.126 1.00 95.88 142 ALA A O 1
ATOM 1087 N N . CYS A 1 143 ? -14.996 -5.167 25.042 1.00 96.69 143 CYS A N 1
ATOM 1088 C CA . CYS A 1 143 ? -14.148 -4.450 24.096 1.00 96.69 143 CYS A CA 1
ATOM 1089 C C . CYS A 1 143 ? -13.854 -3.032 24.592 1.00 96.69 143 CYS A C 1
ATOM 1091 O O . CYS A 1 143 ? -14.717 -2.396 25.203 1.00 96.69 143 CYS A O 1
ATOM 1093 N N . THR A 1 144 ? -12.653 -2.529 24.318 1.00 98.12 144 THR A N 1
ATOM 1094 C CA . THR A 1 144 ? -12.261 -1.135 24.534 1.00 98.12 144 THR A CA 1
ATOM 1095 C C . THR A 1 144 ? -12.090 -0.402 23.202 1.00 98.12 144 THR A C 1
ATOM 1097 O O . THR A 1 144 ? -11.680 -0.987 22.203 1.00 98.12 144 THR A O 1
ATOM 1100 N N . VAL A 1 145 ? -12.396 0.897 23.187 1.00 98.38 145 VAL A N 1
ATOM 1101 C CA . VAL A 1 145 ? -12.058 1.813 22.088 1.00 98.38 145 VAL A CA 1
ATOM 1102 C C . VAL A 1 145 ? -11.231 2.954 22.665 1.00 98.38 145 VAL A C 1
ATOM 1104 O O . VAL A 1 145 ? -11.717 3.686 23.536 1.00 98.38 145 VAL A O 1
ATOM 1107 N N . ALA A 1 146 ? -9.986 3.078 22.209 1.00 97.75 146 ALA A N 1
ATOM 1108 C CA . ALA A 1 146 ? -8.981 3.954 22.807 1.00 97.75 146 ALA A CA 1
ATOM 1109 C C . ALA A 1 146 ? -7.914 4.406 21.787 1.00 97.75 146 ALA A C 1
ATOM 1111 O O . ALA A 1 146 ? -7.924 3.962 20.637 1.00 97.75 146 ALA A O 1
ATOM 1112 N N . ASP A 1 147 ? -6.990 5.281 22.191 1.00 97.44 147 ASP A N 1
ATOM 1113 C CA . ASP A 1 147 ? -5.816 5.608 21.375 1.00 97.44 147 ASP A CA 1
ATOM 1114 C C . ASP A 1 147 ? -4.906 4.379 21.215 1.00 97.44 147 ASP A C 1
ATOM 1116 O O . ASP A 1 147 ? -4.801 3.540 22.113 1.00 97.44 147 ASP A O 1
ATOM 1120 N N . ASN A 1 148 ? -4.212 4.279 20.080 1.00 95.12 148 ASN A N 1
ATOM 1121 C CA . ASN A 1 148 ? -3.063 3.391 19.970 1.00 95.12 148 ASN A CA 1
ATOM 1122 C C . ASN A 1 148 ? -1.849 4.074 20.613 1.00 95.12 148 ASN A C 1
ATOM 1124 O O . ASN A 1 148 ? -1.395 5.118 20.145 1.00 95.12 148 ASN A O 1
ATOM 1128 N N . ILE A 1 149 ? -1.341 3.475 21.685 1.00 91.88 149 ILE A N 1
ATOM 1129 C CA . ILE A 1 149 ? -0.192 3.975 22.452 1.00 91.88 149 ILE A CA 1
ATOM 1130 C C . ILE A 1 149 ? 1.132 3.288 22.078 1.00 91.88 149 ILE A C 1
ATOM 1132 O O . ILE A 1 149 ? 2.183 3.673 22.583 1.00 91.88 149 ILE A O 1
ATOM 1136 N N . GLU A 1 150 ? 1.079 2.274 21.209 1.00 84.50 150 GLU A N 1
ATOM 1137 C CA . GLU A 1 150 ? 2.235 1.506 20.729 1.00 84.50 150 GLU A CA 1
ATOM 1138 C C . GLU A 1 150 ? 2.895 2.162 19.503 1.00 84.50 150 GLU A C 1
ATOM 1140 O O . GLU A 1 150 ? 4.061 1.897 19.214 1.00 84.50 150 GLU A O 1
ATOM 1145 N N . CYS A 1 151 ? 2.163 3.011 18.773 1.00 80.25 151 CYS A N 1
ATOM 1146 C CA . CYS A 1 151 ? 2.672 3.778 17.638 1.00 80.25 151 CYS A CA 1
ATOM 1147 C C . CYS A 1 151 ? 2.858 5.265 17.970 1.00 80.25 151 CYS A C 1
ATOM 1149 O O . CYS A 1 151 ? 2.523 5.732 19.059 1.00 80.25 151 CYS A O 1
ATOM 1151 N N . ASP A 1 152 ? 3.354 6.031 16.993 1.00 80.94 152 ASP A N 1
ATOM 1152 C CA . ASP A 1 152 ? 3.435 7.484 17.117 1.00 80.94 152 ASP A CA 1
ATOM 1153 C C . ASP A 1 152 ? 2.065 8.082 17.517 1.00 80.94 152 ASP A C 1
ATOM 1155 O O . ASP A 1 152 ? 1.026 7.673 16.975 1.00 80.94 152 ASP A O 1
ATOM 1159 N N . PRO A 1 153 ? 2.027 9.056 18.447 1.00 85.88 153 PRO A N 1
ATOM 1160 C CA . PRO A 1 153 ? 0.770 9.578 18.968 1.00 85.88 153 PRO A CA 1
ATOM 1161 C C . PRO A 1 153 ? -0.158 10.161 17.892 1.00 85.88 153 PRO A C 1
ATOM 1163 O O . PRO A 1 153 ? 0.261 10.894 16.991 1.00 85.88 153 PRO A O 1
ATOM 1166 N N . GLY A 1 154 ? -1.452 9.850 18.007 1.00 87.44 154 GLY A N 1
ATOM 1167 C CA . GLY A 1 154 ? -2.506 10.344 17.115 1.00 87.44 154 GLY A CA 1
ATOM 1168 C C . GLY A 1 154 ? -2.571 9.661 15.748 1.00 87.44 154 GLY A C 1
ATOM 1169 O O . GLY A 1 154 ? -3.339 10.097 14.893 1.00 87.44 154 GLY A O 1
ATOM 1170 N N . GLN A 1 155 ? -1.790 8.601 15.512 1.00 87.19 155 GLN A N 1
ATOM 1171 C CA . GLN A 1 155 ? -1.811 7.888 14.230 1.00 87.19 155 GLN A CA 1
ATOM 1172 C C . GLN A 1 155 ? -2.918 6.829 14.134 1.00 87.19 155 GLN A C 1
ATOM 1174 O O . GLN A 1 155 ? -3.358 6.497 13.027 1.00 87.19 155 GLN A O 1
ATOM 1179 N N . ALA A 1 156 ? -3.389 6.292 15.260 1.00 92.25 156 ALA A N 1
ATOM 1180 C CA . ALA A 1 156 ? -4.408 5.257 15.238 1.00 92.25 156 ALA A CA 1
ATOM 1181 C C . ALA A 1 156 ? -5.282 5.231 16.491 1.00 92.25 156 ALA A C 1
ATOM 1183 O O . ALA A 1 156 ? -4.836 5.586 17.581 1.00 92.25 156 ALA A O 1
ATOM 1184 N N . PHE A 1 157 ? -6.514 4.753 16.320 1.00 97.06 157 PHE A N 1
ATOM 1185 C CA . PHE A 1 157 ? -7.339 4.265 17.425 1.00 97.06 157 PHE A CA 1
ATOM 1186 C C . PHE A 1 157 ? -7.395 2.744 17.384 1.00 97.06 157 PHE A C 1
ATOM 1188 O O . PHE A 1 157 ? -7.508 2.148 16.310 1.00 97.06 157 PHE A O 1
ATOM 1195 N N . ASN A 1 158 ? -7.354 2.132 18.558 1.00 97.62 158 ASN A N 1
ATOM 1196 C CA . ASN A 1 158 ? -7.504 0.699 18.723 1.00 97.62 158 ASN A CA 1
ATOM 1197 C C . ASN A 1 158 ? -8.935 0.380 19.160 1.00 97.62 158 ASN A C 1
ATOM 1199 O O . ASN A 1 158 ? -9.512 1.063 20.011 1.00 97.62 158 ASN A O 1
ATOM 1203 N N . VAL A 1 159 ? -9.490 -0.669 18.564 1.00 97.81 159 VAL A N 1
ATOM 1204 C CA . VAL A 1 159 ? -10.661 -1.392 19.052 1.00 97.81 159 VAL A CA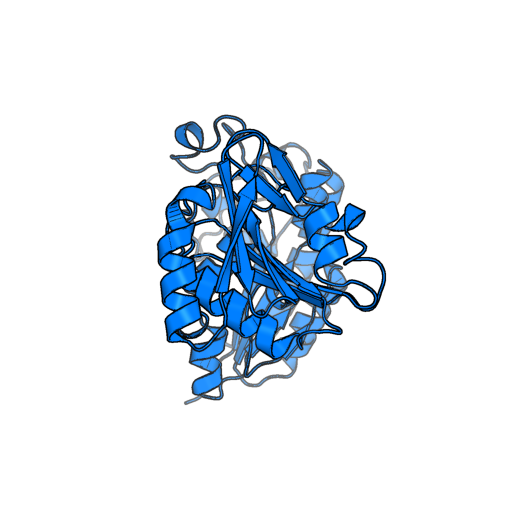 1
ATOM 1205 C C . VAL A 1 159 ? -10.130 -2.746 19.484 1.00 97.81 159 VAL A C 1
ATOM 1207 O O . VAL A 1 159 ? -9.721 -3.523 18.627 1.00 97.81 159 VAL A O 1
ATOM 1210 N N . THR A 1 160 ? -10.044 -2.964 20.794 1.00 97.50 160 THR A N 1
ATOM 1211 C CA . THR A 1 160 ? -9.387 -4.143 21.364 1.00 97.50 160 THR A CA 1
ATOM 1212 C C . THR A 1 160 ? -10.403 -4.992 22.106 1.00 97.50 160 THR A C 1
ATOM 1214 O O . THR A 1 160 ? -11.067 -4.477 23.010 1.00 97.50 160 THR A O 1
ATOM 1217 N N . ALA A 1 161 ? -10.542 -6.271 21.757 1.00 95.25 161 ALA A N 1
ATOM 1218 C CA . ALA A 1 161 ? -11.524 -7.148 22.395 1.00 95.25 161 ALA A CA 1
ATOM 1219 C C . ALA A 1 161 ? -10.957 -8.411 23.050 1.00 95.25 161 ALA A C 1
ATOM 1221 O O . ALA A 1 161 ? -10.001 -9.040 22.593 1.00 95.25 161 ALA A O 1
ATOM 1222 N N . ALA A 1 162 ? -11.655 -8.812 24.110 1.00 92.88 162 ALA A N 1
ATOM 1223 C CA . ALA A 1 162 ? -11.649 -10.154 24.664 1.00 92.88 162 ALA A CA 1
ATOM 1224 C C . ALA A 1 162 ? -12.509 -11.073 23.776 1.00 92.88 162 ALA A C 1
ATOM 1226 O O . ALA A 1 162 ? -13.731 -11.119 23.930 1.00 92.88 162 ALA A O 1
ATOM 1227 N N . ILE A 1 163 ? -11.896 -11.798 22.831 1.00 90.19 163 ILE A N 1
ATOM 1228 C CA . ILE A 1 163 ? -12.648 -12.541 21.795 1.00 90.19 163 ILE A CA 1
ATOM 1229 C C . ILE A 1 163 ? -13.468 -13.712 22.373 1.00 90.19 163 ILE A C 1
ATOM 1231 O O . ILE A 1 163 ? -14.418 -14.194 21.757 1.00 90.19 163 ILE A O 1
ATOM 1235 N N . ASP A 1 164 ? -13.138 -14.186 23.577 1.00 90.81 164 ASP A N 1
ATOM 1236 C CA . ASP A 1 164 ? -13.956 -15.199 24.255 1.00 90.81 164 ASP A CA 1
ATOM 1237 C C . ASP A 1 164 ? -15.296 -14.635 24.775 1.00 90.81 164 ASP A C 1
ATOM 1239 O O . ASP A 1 164 ? -16.245 -15.401 24.953 1.00 90.81 164 ASP A O 1
ATOM 1243 N N . ASP A 1 165 ? -15.393 -13.313 24.961 1.00 93.25 165 ASP A N 1
ATOM 1244 C CA . ASP A 1 165 ? -16.581 -12.619 25.476 1.00 93.25 165 ASP A CA 1
ATOM 1245 C C . ASP A 1 165 ? -17.407 -11.940 24.361 1.00 93.25 165 ASP A C 1
ATOM 1247 O O . ASP A 1 165 ? -18.608 -11.700 24.525 1.00 93.25 165 ASP A O 1
ATOM 1251 N N . ILE A 1 166 ? -16.785 -11.644 23.214 1.00 94.25 166 ILE A N 1
ATOM 1252 C CA . ILE A 1 166 ? -17.422 -11.093 22.010 1.00 94.25 166 ILE A CA 1
ATOM 1253 C C . ILE A 1 166 ? -16.751 -11.664 20.758 1.00 94.25 166 ILE A C 1
ATOM 1255 O O . ILE A 1 166 ? -15.531 -11.707 20.671 1.00 94.25 166 ILE A O 1
ATOM 1259 N N . ASP A 1 167 ? -17.521 -12.106 19.767 1.00 93.56 167 ASP A N 1
ATOM 1260 C CA . ASP A 1 167 ? -16.927 -12.637 18.540 1.00 93.56 167 ASP A CA 1
ATOM 1261 C C . ASP A 1 167 ? -16.266 -11.534 17.686 1.00 93.56 167 ASP A C 1
ATOM 1263 O O . ASP A 1 167 ? -16.645 -10.358 17.735 1.00 93.56 167 ASP A O 1
ATOM 1267 N N . PHE A 1 168 ? -15.286 -11.930 16.868 1.00 92.19 168 PHE A N 1
ATOM 1268 C CA . PHE A 1 168 ? -14.508 -11.004 16.040 1.00 92.19 168 PHE A CA 1
ATOM 1269 C C . PHE A 1 168 ? -15.346 -10.291 14.963 1.00 92.19 168 PHE A C 1
ATOM 1271 O O . PHE A 1 168 ? -15.015 -9.176 14.570 1.00 92.19 168 PHE A O 1
ATOM 1278 N N . GLU A 1 169 ? -16.447 -10.881 14.480 1.00 92.75 169 GLU A N 1
ATOM 1279 C CA . GLU A 1 169 ? -17.317 -10.222 13.489 1.00 92.75 169 GLU A CA 1
ATOM 1280 C C . GLU A 1 169 ? -18.078 -9.049 14.127 1.00 92.75 169 GLU A C 1
ATOM 1282 O O . GLU A 1 169 ? -18.198 -7.958 13.548 1.00 92.75 169 GLU A O 1
ATOM 1287 N N . THR A 1 170 ? -18.547 -9.245 15.359 1.00 95.62 170 THR A N 1
ATOM 1288 C CA . THR A 1 170 ? -19.150 -8.190 16.170 1.00 95.62 170 THR A CA 1
ATOM 1289 C C . THR A 1 170 ? -18.118 -7.112 16.519 1.00 95.62 170 THR A C 1
ATOM 1291 O O . THR A 1 170 ? -18.417 -5.921 16.397 1.00 95.62 170 THR A O 1
ATOM 1294 N N . GLU A 1 171 ? -16.893 -7.497 16.885 1.00 96.19 171 GLU A N 1
ATOM 1295 C CA . GLU A 1 171 ? -15.788 -6.558 17.114 1.00 96.19 171 GLU A CA 1
ATOM 1296 C C . GLU A 1 171 ? -15.474 -5.718 15.863 1.00 96.19 171 GLU A C 1
ATOM 1298 O O . GLU A 1 171 ? -15.398 -4.488 15.926 1.00 96.19 171 GLU A O 1
ATOM 1303 N N . LEU A 1 172 ? -15.379 -6.358 14.696 1.00 93.50 172 LEU A N 1
ATOM 1304 C CA . LEU A 1 172 ? -15.152 -5.682 13.421 1.00 93.50 172 LEU A CA 1
ATOM 1305 C C . LEU A 1 172 ? -16.273 -4.689 13.093 1.00 93.50 172 LEU A C 1
ATOM 1307 O O . LEU A 1 172 ? -16.019 -3.604 12.567 1.00 93.50 172 LEU A O 1
ATOM 1311 N N . THR A 1 173 ? -17.516 -5.009 13.459 1.00 95.88 173 THR A N 1
ATOM 1312 C CA . THR A 1 173 ? -18.647 -4.082 13.320 1.00 95.88 173 THR A CA 1
ATOM 1313 C C . THR A 1 173 ? -18.464 -2.826 14.182 1.00 95.88 173 THR A C 1
ATOM 1315 O O . THR A 1 173 ? -18.724 -1.718 13.703 1.00 95.88 173 THR A O 1
ATOM 1318 N N . ILE A 1 174 ? -17.970 -2.970 15.420 1.00 97.69 174 ILE A N 1
ATOM 1319 C CA . ILE A 1 174 ? -17.604 -1.841 16.297 1.00 97.69 174 ILE A CA 1
ATOM 1320 C C . ILE A 1 174 ? -16.496 -1.016 15.632 1.00 97.69 174 ILE A C 1
ATOM 1322 O O . ILE A 1 174 ? -16.642 0.199 15.483 1.00 97.69 174 ILE A O 1
ATOM 1326 N N . GLY A 1 175 ? -15.442 -1.678 15.149 1.00 96.50 175 GLY A N 1
ATOM 1327 C CA . GLY A 1 175 ? -14.352 -1.073 14.383 1.00 96.50 175 GLY A CA 1
ATOM 1328 C C . GLY A 1 175 ? -14.821 -0.211 13.214 1.00 96.50 175 GLY A C 1
ATOM 1329 O O . GLY A 1 175 ? -14.435 0.955 13.100 1.00 96.50 175 GLY A O 1
ATOM 1330 N N . CYS A 1 176 ? -15.724 -0.740 12.388 1.00 94.00 176 CYS A N 1
ATOM 1331 C CA . CYS A 1 176 ? -16.318 -0.026 11.259 1.00 94.00 176 CYS A CA 1
ATOM 1332 C C . CYS A 1 176 ? -17.093 1.233 11.683 1.00 94.00 176 CYS A C 1
ATOM 1334 O O . CYS A 1 176 ? -17.100 2.227 10.954 1.00 94.00 176 CYS A O 1
ATOM 1336 N N . ILE A 1 177 ? -17.760 1.214 12.841 1.00 96.38 177 ILE A N 1
ATOM 1337 C CA . ILE A 1 177 ? -18.462 2.392 13.374 1.00 96.38 177 ILE A CA 1
ATOM 1338 C C . ILE A 1 177 ? -17.452 3.436 13.850 1.00 96.38 177 ILE A C 1
ATOM 1340 O O . ILE A 1 177 ? -17.558 4.599 13.460 1.00 96.38 177 ILE A O 1
ATOM 1344 N N . VAL A 1 178 ? -16.439 3.022 14.618 1.00 96.94 178 VAL A N 1
ATOM 1345 C CA . VAL A 1 178 ? -15.358 3.907 15.081 1.00 96.94 178 VAL A CA 1
ATOM 1346 C C . VAL A 1 178 ? -14.655 4.557 13.888 1.00 96.94 178 VAL A C 1
ATOM 1348 O O . VAL A 1 178 ? -14.443 5.768 13.881 1.00 96.94 178 VAL A O 1
ATOM 1351 N N . ARG A 1 179 ? -14.367 3.788 12.831 1.00 93.94 179 ARG A N 1
ATOM 1352 C CA . ARG A 1 179 ? -13.704 4.277 11.616 1.00 93.94 179 ARG A CA 1
ATOM 1353 C C . ARG A 1 179 ? -14.479 5.375 10.890 1.00 93.94 179 ARG A C 1
ATOM 1355 O O . ARG A 1 179 ? -13.837 6.251 10.313 1.00 93.94 179 ARG A O 1
ATOM 1362 N N . LYS A 1 180 ? -15.818 5.351 10.917 1.00 92.19 180 LYS A N 1
ATOM 1363 C CA . LYS A 1 180 ? -16.661 6.396 10.302 1.00 92.19 180 LYS A CA 1
ATOM 1364 C C . LYS A 1 180 ? -16.546 7.746 11.010 1.00 92.19 180 LYS A C 1
ATOM 1366 O O . LYS A 1 180 ? -16.762 8.769 10.368 1.00 92.19 180 LYS A O 1
ATOM 1371 N N . VAL A 1 181 ? -16.229 7.737 12.305 1.00 93.94 181 VAL A N 1
ATOM 1372 C CA . VAL A 1 181 ? -16.070 8.946 13.126 1.00 93.94 181 VAL A CA 1
ATOM 1373 C C . VAL A 1 181 ? -14.615 9.414 13.130 1.00 93.94 181 VAL A C 1
ATOM 1375 O O . VAL A 1 181 ? -14.328 10.586 12.892 1.00 93.94 181 VAL A O 1
ATOM 1378 N N . ALA A 1 182 ? -13.692 8.482 13.367 1.00 92.19 182 ALA A N 1
ATOM 1379 C CA . ALA A 1 182 ? -12.272 8.763 13.496 1.00 92.19 182 ALA A CA 1
ATOM 1380 C C . ALA A 1 182 ? -11.701 9.386 12.215 1.00 92.19 182 ALA A C 1
ATOM 1382 O O . ALA A 1 182 ? -11.995 8.919 11.109 1.00 92.19 182 ALA A O 1
ATOM 1383 N N . LYS A 1 183 ? -10.802 10.367 12.357 1.00 89.88 183 LYS A N 1
ATOM 1384 C CA . LYS A 1 183 ? -10.045 10.955 11.234 1.00 89.88 183 LYS A CA 1
ATOM 1385 C C . LYS A 1 183 ? -8.547 10.677 11.323 1.00 89.88 183 LYS A C 1
ATOM 1387 O O . LYS A 1 183 ? -7.787 11.118 10.460 1.00 89.88 183 LYS A O 1
ATOM 1392 N N . THR A 1 184 ? -8.136 9.901 12.324 1.00 89.12 184 THR A N 1
ATOM 1393 C CA . THR A 1 184 ? -6.788 9.341 12.446 1.00 89.12 184 THR A CA 1
ATOM 1394 C C . THR A 1 184 ? -6.463 8.413 11.282 1.00 89.12 184 THR A C 1
ATOM 1396 O O . THR A 1 184 ? -7.371 7.768 10.750 1.00 89.12 184 THR A O 1
ATOM 1399 N N . PRO A 1 185 ? -5.188 8.282 10.882 1.00 85.31 185 PRO A N 1
ATOM 1400 C CA . PRO A 1 185 ? -4.793 7.439 9.759 1.00 85.31 185 PRO A CA 1
ATOM 1401 C C . PRO A 1 185 ? -5.365 6.018 9.797 1.00 85.31 185 PRO A C 1
ATOM 1403 O O . PRO A 1 185 ? -5.777 5.505 8.757 1.00 85.31 185 PRO A O 1
ATOM 1406 N N . ARG A 1 186 ? -5.424 5.375 10.970 1.00 89.44 186 ARG A N 1
ATOM 1407 C CA . ARG A 1 186 ? -5.886 3.984 11.092 1.00 89.44 186 ARG A CA 1
ATOM 1408 C C . ARG A 1 186 ? -6.858 3.791 12.258 1.00 89.44 186 ARG A C 1
ATOM 1410 O O . ARG A 1 186 ? -6.733 4.413 13.304 1.00 89.44 186 ARG A O 1
ATOM 1417 N N . VAL A 1 187 ? -7.823 2.901 12.067 1.00 94.06 187 VAL A N 1
ATOM 1418 C CA . VAL A 1 187 ? -8.511 2.219 13.164 1.00 94.06 187 VAL A CA 1
ATOM 1419 C C . VAL A 1 187 ? -8.098 0.768 13.062 1.00 94.06 187 VAL A C 1
ATOM 1421 O O . VAL A 1 187 ? -8.199 0.182 11.983 1.00 94.06 187 VAL A O 1
ATOM 1424 N N . ILE A 1 188 ? -7.568 0.222 14.146 1.00 94.00 188 ILE A N 1
ATOM 1425 C CA . ILE A 1 188 ? -7.063 -1.145 14.188 1.00 94.00 188 ILE A CA 1
ATOM 1426 C C . ILE A 1 188 ? -7.997 -1.928 15.093 1.00 94.00 188 ILE A C 1
ATOM 1428 O O . ILE A 1 188 ? -8.145 -1.593 16.265 1.00 94.00 188 ILE A O 1
ATOM 1432 N N . THR A 1 189 ? -8.655 -2.932 14.532 1.00 96.12 189 THR A N 1
ATOM 1433 C CA . THR A 1 189 ? -9.557 -3.808 15.272 1.00 96.12 189 THR A CA 1
ATOM 1434 C C . THR A 1 189 ? -8.887 -5.144 15.476 1.00 96.12 189 THR A C 1
ATOM 1436 O O . THR A 1 189 ? -8.534 -5.797 14.492 1.00 96.12 189 THR A O 1
ATOM 1439 N N . PHE A 1 190 ? -8.675 -5.523 16.731 1.00 95.50 190 PHE A N 1
ATOM 1440 C CA . PHE A 1 190 ? -7.939 -6.729 17.050 1.00 95.50 190 PHE A CA 1
ATOM 1441 C C . PHE A 1 190 ? -8.271 -7.290 18.427 1.00 95.50 190 PHE A C 1
ATOM 1443 O O . PHE A 1 190 ? -8.459 -6.570 19.402 1.00 95.50 190 PHE A O 1
ATOM 1450 N N . GLY A 1 191 ? -8.183 -8.606 18.541 1.00 94.00 191 GLY A N 1
ATOM 1451 C CA . GLY A 1 191 ? -8.430 -9.287 19.798 1.00 94.00 191 GLY A CA 1
ATOM 1452 C C . GLY A 1 191 ? -7.753 -10.647 19.859 1.00 94.00 191 GLY A C 1
ATOM 1453 O O . GLY A 1 191 ? -7.219 -11.147 18.864 1.00 94.00 191 GLY A O 1
ATOM 1454 N N . GLY A 1 192 ? -7.801 -11.252 21.040 1.00 91.12 192 GLY A N 1
ATOM 1455 C CA . GLY A 1 192 ? -7.214 -12.557 21.328 1.00 91.12 192 GLY A CA 1
ATOM 1456 C C . GLY A 1 192 ? -8.050 -13.351 22.323 1.00 91.12 192 GLY A C 1
ATOM 1457 O O . GLY A 1 192 ? -8.982 -12.829 22.942 1.00 91.12 192 GLY A O 1
ATOM 1458 N N . ARG A 1 193 ? -7.721 -14.637 22.458 1.00 92.00 193 ARG A N 1
ATOM 1459 C CA . ARG A 1 193 ? -8.340 -15.565 23.415 1.00 92.00 193 ARG A CA 1
ATOM 1460 C C . ARG A 1 193 ? -7.545 -15.648 24.716 1.00 92.00 193 ARG A C 1
ATOM 1462 O O . ARG A 1 193 ? -6.335 -15.447 24.733 1.00 92.00 193 ARG A O 1
ATOM 1469 N N . GLY A 1 194 ? -8.221 -16.021 25.798 1.00 92.81 194 GLY A N 1
ATOM 1470 C CA . GLY A 1 194 ? -7.656 -16.108 27.146 1.00 92.81 194 GLY A CA 1
ATOM 1471 C C . GLY A 1 194 ? -7.512 -14.754 27.841 1.00 92.81 194 GLY A C 1
ATOM 1472 O O . GLY A 1 194 ? -6.858 -14.672 28.879 1.00 92.81 194 GLY A O 1
ATOM 1473 N N . VAL A 1 195 ? -8.120 -13.712 27.275 1.00 93.25 195 VAL A N 1
ATOM 1474 C CA . VAL A 1 195 ? -8.119 -12.336 27.775 1.00 93.25 195 VAL A CA 1
ATOM 1475 C C . VAL A 1 195 ? -9.563 -11.930 28.020 1.00 93.25 195 VAL A C 1
ATOM 1477 O O . VAL A 1 195 ? -10.431 -12.249 27.213 1.00 93.25 195 VAL A O 1
ATOM 1480 N N . HIS A 1 196 ? -9.805 -11.222 29.119 1.00 95.31 196 HIS A N 1
ATOM 1481 C CA . HIS A 1 196 ? -11.106 -10.664 29.483 1.00 95.31 196 HIS A CA 1
ATOM 1482 C C . HIS A 1 196 ? -10.999 -9.152 29.684 1.00 95.31 196 HIS A C 1
ATOM 1484 O O . HIS A 1 196 ? -9.900 -8.603 29.772 1.00 95.31 196 HIS A O 1
ATOM 1490 N N . LEU A 1 197 ? -12.138 -8.466 29.823 1.00 95.62 197 LEU A N 1
ATOM 1491 C CA . LEU A 1 197 ? -12.165 -7.009 30.005 1.00 95.62 197 LEU A CA 1
ATOM 1492 C C . LEU A 1 197 ? -11.193 -6.521 31.089 1.00 95.62 197 LEU A C 1
ATOM 1494 O O . LEU A 1 197 ? -10.507 -5.528 30.878 1.00 95.62 197 LEU A O 1
ATOM 1498 N N . GLN A 1 198 ? -11.104 -7.213 32.229 1.00 96.44 198 GLN A N 1
ATOM 1499 C CA . GLN A 1 198 ? -10.224 -6.783 33.317 1.00 96.44 198 GLN A CA 1
ATOM 1500 C C . GLN A 1 198 ? -8.749 -6.750 32.897 1.00 96.44 198 GLN A C 1
ATOM 1502 O O . GLN A 1 198 ? -8.060 -5.801 33.245 1.00 96.44 198 GLN A O 1
ATOM 1507 N N . ASN A 1 199 ? -8.289 -7.707 32.085 1.00 96.94 199 ASN A N 1
ATOM 1508 C CA . ASN A 1 199 ? -6.931 -7.693 31.539 1.00 96.94 199 ASN A CA 1
ATOM 1509 C C . ASN A 1 199 ? -6.678 -6.446 30.681 1.00 96.94 199 ASN A C 1
ATOM 1511 O O . ASN A 1 199 ? -5.609 -5.851 30.762 1.00 96.94 199 ASN A O 1
ATOM 1515 N N . LEU A 1 200 ? -7.669 -6.042 29.875 1.00 96.62 200 LEU A N 1
ATOM 1516 C CA . LEU A 1 200 ? -7.575 -4.837 29.048 1.00 96.62 200 LEU A CA 1
ATOM 1517 C C . LEU A 1 200 ? -7.512 -3.575 29.918 1.00 96.62 200 LEU A C 1
ATOM 1519 O O . LEU A 1 200 ? -6.729 -2.676 29.631 1.00 96.62 200 LEU A O 1
ATOM 1523 N N . LEU A 1 201 ? -8.324 -3.511 30.980 1.00 96.38 201 LEU A N 1
ATOM 1524 C CA . LEU A 1 201 ? -8.361 -2.369 31.898 1.00 96.38 201 LEU A CA 1
ATOM 1525 C C . LEU A 1 201 ? -7.086 -2.252 32.742 1.00 96.38 201 LEU A C 1
ATOM 1527 O O . LEU A 1 201 ? -6.607 -1.143 32.960 1.00 96.38 201 LEU A O 1
ATOM 1531 N N . ASP A 1 202 ? -6.534 -3.380 33.188 1.00 96.44 202 ASP A N 1
ATOM 1532 C CA . ASP A 1 202 ? -5.293 -3.431 33.970 1.00 96.44 202 ASP A CA 1
ATOM 1533 C C . ASP A 1 202 ? -4.063 -3.027 33.138 1.00 96.44 202 ASP A C 1
ATOM 1535 O O . ASP A 1 202 ? -3.046 -2.622 33.697 1.00 96.44 202 ASP A O 1
ATOM 1539 N N . ALA A 1 203 ? -4.166 -3.117 31.810 1.00 96.44 203 ALA A N 1
ATOM 1540 C CA . ALA A 1 203 ? -3.126 -2.748 30.856 1.00 96.44 203 ALA A CA 1
ATOM 1541 C C . ALA A 1 203 ? -3.324 -1.347 30.246 1.00 96.44 203 ALA A C 1
ATOM 1543 O O . ALA A 1 203 ? -2.709 -1.035 29.226 1.00 96.44 203 ALA A O 1
ATOM 1544 N N . ILE A 1 204 ? -4.194 -0.505 30.815 1.00 96.44 204 ILE A N 1
ATOM 1545 C CA . ILE A 1 204 ? -4.348 0.878 30.349 1.00 96.44 204 ILE A CA 1
ATOM 1546 C C . ILE A 1 204 ? -3.097 1.686 30.700 1.00 96.44 204 ILE A C 1
ATOM 1548 O O . ILE A 1 204 ? -2.672 1.722 31.853 1.00 96.44 204 ILE A O 1
ATOM 1552 N N . GLU A 1 205 ? -2.562 2.397 29.713 1.00 95.31 205 GLU A N 1
ATOM 1553 C CA . GLU A 1 205 ? -1.472 3.352 29.890 1.00 95.31 205 GLU A CA 1
ATOM 1554 C C . GLU A 1 205 ? -1.826 4.707 29.275 1.00 95.31 205 GLU A C 1
ATOM 1556 O O . GLU A 1 205 ? -2.729 4.843 28.440 1.00 95.31 205 GLU A O 1
ATOM 1561 N N . GLU A 1 206 ? -1.086 5.728 29.704 1.00 93.62 206 GLU A N 1
ATOM 1562 C CA . GLU A 1 206 ? -1.319 7.112 29.320 1.00 93.62 206 GLU A CA 1
ATOM 1563 C C . GLU A 1 206 ? -0.034 7.846 28.983 1.00 93.62 206 GLU A C 1
ATOM 1565 O O . GLU A 1 206 ? 0.891 7.924 29.792 1.00 93.62 206 GLU A O 1
ATOM 1570 N N . HIS A 1 207 ? -0.026 8.485 27.817 1.00 89.81 207 HIS A N 1
ATOM 1571 C CA . HIS A 1 207 ? 1.069 9.322 27.347 1.00 89.81 207 HIS A CA 1
ATOM 1572 C C . HIS A 1 207 ? 0.530 10.724 27.028 1.00 89.81 207 HIS A C 1
ATOM 1574 O O . HIS A 1 207 ? 0.155 11.045 25.899 1.00 89.81 207 HIS A O 1
ATOM 1580 N N . GLY A 1 208 ? 0.469 11.588 28.044 1.00 87.75 208 GLY A N 1
ATOM 1581 C CA . GLY A 1 208 ? -0.078 12.942 27.912 1.00 87.75 208 GLY A CA 1
ATOM 1582 C C . GLY A 1 208 ? -1.597 12.932 27.715 1.00 87.75 208 GLY A C 1
ATOM 1583 O O . GLY A 1 208 ? -2.334 12.565 28.622 1.00 87.75 208 GLY A O 1
ATOM 1584 N N . ASN A 1 209 ? -2.069 13.353 26.538 1.00 90.25 209 ASN A N 1
ATOM 1585 C CA . ASN A 1 209 ? -3.503 13.352 26.203 1.00 90.25 209 ASN A CA 1
ATOM 1586 C C . ASN A 1 209 ? -3.971 12.052 25.523 1.00 90.25 209 ASN A C 1
ATOM 1588 O O . ASN A 1 209 ? -5.135 11.963 25.136 1.00 90.25 209 ASN A O 1
ATOM 1592 N N . PHE A 1 210 ? -3.071 11.085 25.336 1.00 93.75 210 PHE A N 1
ATOM 1593 C CA . PHE A 1 210 ? -3.365 9.804 24.701 1.00 93.75 210 PHE A CA 1
ATOM 1594 C C . PHE A 1 210 ? -3.525 8.728 25.772 1.00 93.75 210 PHE A C 1
ATOM 1596 O O . PHE A 1 210 ? -2.671 8.615 26.653 1.00 93.75 210 PHE A O 1
ATOM 1603 N N . ILE A 1 211 ? -4.605 7.952 25.689 1.00 96.62 211 ILE A N 1
ATOM 1604 C CA . ILE A 1 211 ? -4.924 6.862 26.621 1.00 96.62 211 ILE A CA 1
ATOM 1605 C C . ILE A 1 211 ? -5.313 5.619 25.826 1.00 96.62 211 ILE A C 1
ATOM 1607 O O . ILE A 1 211 ? -6.152 5.686 24.926 1.00 96.62 211 ILE A O 1
ATOM 1611 N N . GLY A 1 212 ? -4.712 4.481 26.154 1.00 96.62 212 GLY A N 1
ATOM 1612 C CA . GLY A 1 212 ? -4.869 3.257 25.376 1.00 96.62 212 GLY A CA 1
ATOM 1613 C C . GLY A 1 212 ? -4.581 2.002 26.172 1.00 96.62 212 GLY A C 1
ATOM 1614 O O . GLY A 1 212 ? -4.064 2.066 27.281 1.00 96.62 212 GLY A O 1
ATOM 1615 N N . VAL A 1 213 ? -4.930 0.854 25.596 1.00 96.25 213 VAL A N 1
ATOM 1616 C CA . VAL A 1 213 ? -4.550 -0.455 26.136 1.00 96.25 213 VAL A CA 1
ATOM 1617 C C . VAL A 1 213 ? -3.184 -0.825 25.572 1.00 96.25 213 VAL A C 1
ATOM 1619 O O . VAL A 1 213 ? -3.011 -0.855 24.352 1.00 96.25 213 VAL A O 1
ATOM 1622 N N . ASN A 1 214 ? -2.232 -1.144 26.445 1.00 95.50 214 ASN A N 1
ATOM 1623 C CA . ASN A 1 214 ? -0.977 -1.773 26.060 1.00 95.50 214 ASN A CA 1
ATOM 1624 C C . ASN A 1 214 ? -1.276 -3.229 25.680 1.00 95.50 214 ASN A C 1
ATOM 1626 O O . ASN A 1 214 ? -1.467 -4.094 26.541 1.00 95.50 214 ASN A O 1
ATOM 1630 N N . ALA A 1 215 ? -1.381 -3.493 24.378 1.00 92.19 215 ALA A N 1
ATOM 1631 C CA . ALA A 1 215 ? -1.806 -4.792 23.877 1.00 92.19 215 ALA A CA 1
ATOM 1632 C C . ALA A 1 215 ? -0.891 -5.948 24.341 1.00 92.19 215 ALA A C 1
ATOM 1634 O O . ALA A 1 215 ? -1.434 -6.926 24.868 1.00 92.19 215 ALA A O 1
ATOM 1635 N N . PRO A 1 216 ? 0.454 -5.849 24.287 1.00 91.12 216 PRO A N 1
ATOM 1636 C CA . PRO A 1 216 ? 1.334 -6.863 24.868 1.00 91.12 216 PRO A CA 1
ATOM 1637 C C . PRO A 1 216 ? 1.072 -7.121 26.357 1.00 91.12 216 PRO A C 1
ATOM 1639 O O . PRO A 1 216 ? 0.957 -8.274 26.765 1.00 91.12 216 PRO A O 1
ATOM 1642 N N . ALA A 1 217 ? 0.934 -6.070 27.172 1.00 94.25 217 ALA A N 1
ATOM 1643 C CA . ALA A 1 217 ? 0.706 -6.212 28.611 1.00 94.25 217 ALA A CA 1
ATOM 1644 C C . ALA A 1 217 ? -0.667 -6.821 28.941 1.00 94.25 217 ALA A C 1
ATOM 1646 O O . ALA A 1 217 ? -0.814 -7.500 29.957 1.00 94.25 217 ALA A O 1
ATOM 1647 N N . SER A 1 218 ? -1.661 -6.619 28.072 1.00 94.25 218 SER A N 1
ATOM 1648 C CA . SER A 1 218 ? -2.999 -7.198 28.227 1.00 94.25 218 SER A CA 1
ATOM 1649 C C . SER A 1 218 ? -3.069 -8.706 27.931 1.00 94.25 218 SER A C 1
ATOM 1651 O O . SER A 1 218 ? -4.048 -9.352 28.303 1.00 94.25 218 SER A O 1
ATOM 1653 N N . GLY A 1 219 ? -2.055 -9.267 27.256 1.00 92.81 219 GLY A N 1
ATOM 1654 C CA . GLY A 1 219 ? -2.022 -10.665 26.804 1.00 92.81 219 GLY A CA 1
ATOM 1655 C C . GLY A 1 219 ? -2.812 -10.941 25.517 1.00 92.81 219 GLY A C 1
ATOM 1656 O O . GLY A 1 219 ? -2.923 -12.088 25.089 1.00 92.81 219 GLY A O 1
ATOM 1657 N N . VAL A 1 220 ? -3.368 -9.912 24.864 1.00 92.38 220 VAL A N 1
ATOM 1658 C CA . VAL A 1 220 ? -4.243 -10.068 23.680 1.00 92.38 220 VAL A CA 1
ATOM 1659 C C . VAL A 1 220 ? -3.526 -10.664 22.463 1.00 92.38 220 VAL A C 1
ATOM 1661 O O . VAL A 1 220 ? -4.159 -11.259 21.595 1.00 92.38 220 VAL A O 1
ATOM 1664 N N . TYR A 1 221 ? -2.199 -10.559 22.409 1.00 89.81 221 TYR A N 1
ATOM 1665 C CA . TYR A 1 221 ? -1.386 -11.159 21.350 1.00 89.81 221 TYR A CA 1
ATOM 1666 C C . TYR A 1 221 ? -1.043 -12.635 21.599 1.00 89.81 221 TYR A C 1
ATOM 1668 O O . TYR A 1 221 ? -0.583 -13.310 20.678 1.00 89.81 221 TYR A O 1
ATOM 1676 N N . ASP A 1 222 ? -1.271 -13.160 22.807 1.00 89.62 222 ASP A N 1
ATOM 1677 C CA . ASP A 1 222 ? -0.688 -14.439 23.223 1.00 89.62 222 ASP A CA 1
ATOM 1678 C C . ASP A 1 222 ? -1.348 -15.649 22.552 1.00 89.62 222 ASP A C 1
ATOM 1680 O O . ASP A 1 222 ? -0.673 -16.635 22.251 1.00 89.62 222 ASP A O 1
ATOM 1684 N N . ASN A 1 223 ? -2.666 -15.606 22.318 1.00 87.50 223 ASN A N 1
ATOM 1685 C CA . ASN A 1 223 ? -3.415 -16.754 21.805 1.00 87.50 223 ASN A CA 1
ATOM 1686 C C . ASN A 1 223 ? -4.503 -16.359 20.803 1.00 87.50 223 ASN A C 1
ATOM 1688 O O . ASN A 1 223 ? -5.401 -15.583 21.117 1.00 87.50 223 ASN A O 1
ATOM 1692 N N . ASN A 1 224 ? -4.486 -17.004 19.629 1.00 86.75 224 ASN A N 1
ATOM 1693 C CA . ASN A 1 224 ? -5.509 -16.878 18.583 1.00 86.75 224 ASN A CA 1
ATOM 1694 C C . ASN A 1 224 ? -5.856 -15.412 18.261 1.00 86.75 224 ASN A C 1
ATOM 1696 O O . ASN A 1 224 ? -7.009 -14.993 18.357 1.00 86.75 224 ASN A O 1
ATOM 1700 N N . TYR A 1 225 ? -4.812 -14.658 17.925 1.00 88.00 225 TYR A N 1
ATOM 1701 C CA . TYR A 1 225 ? -4.868 -13.246 17.584 1.00 88.00 225 TYR A CA 1
ATOM 1702 C C . TYR A 1 225 ? -5.535 -13.013 16.222 1.00 88.00 225 TYR A C 1
ATOM 1704 O O . TYR A 1 225 ? -5.177 -13.646 15.226 1.00 88.00 225 TYR A O 1
ATOM 1712 N N . HIS A 1 226 ? -6.469 -12.067 16.179 1.00 85.50 226 HIS A N 1
ATOM 1713 C CA . HIS A 1 226 ? -7.119 -11.582 14.963 1.00 85.50 226 HIS A CA 1
ATOM 1714 C C . HIS A 1 226 ? -6.891 -10.076 14.832 1.00 85.50 226 HIS A C 1
ATOM 1716 O O . HIS A 1 226 ? -6.935 -9.378 15.839 1.00 85.50 226 HIS A O 1
ATOM 1722 N N . CYS A 1 227 ? -6.665 -9.566 13.616 1.00 89.38 227 CYS A N 1
ATOM 1723 C CA . CYS A 1 227 ? -6.424 -8.140 13.378 1.00 89.38 227 CYS A CA 1
ATOM 1724 C C . CYS A 1 227 ? -6.911 -7.686 11.999 1.00 89.38 227 CYS A C 1
ATOM 1726 O O . CYS A 1 227 ? -6.693 -8.374 11.000 1.00 89.38 227 CYS A O 1
ATOM 1728 N N . VAL A 1 228 ? -7.526 -6.503 11.946 1.00 87.38 228 VAL A N 1
ATOM 1729 C CA . VAL A 1 228 ? -7.901 -5.789 10.722 1.00 87.38 228 VAL A CA 1
ATOM 1730 C C . VAL A 1 228 ? -7.530 -4.310 10.855 1.00 87.38 228 VAL A C 1
ATOM 1732 O O . VAL A 1 228 ? -7.885 -3.648 11.830 1.00 87.38 228 VAL A O 1
ATOM 1735 N N . HIS A 1 229 ? -6.854 -3.766 9.839 1.00 86.69 229 HIS A N 1
ATOM 1736 C CA . HIS A 1 229 ? -6.511 -2.345 9.751 1.00 86.69 229 HIS A CA 1
ATOM 1737 C C . HIS A 1 229 ? -7.463 -1.611 8.797 1.00 86.69 229 HIS A C 1
ATOM 1739 O O . HIS A 1 229 ? -7.606 -1.992 7.638 1.00 86.69 229 HIS A O 1
ATOM 1745 N N . MET A 1 230 ? -8.065 -0.512 9.257 1.00 87.94 230 MET A N 1
ATOM 1746 C CA . MET A 1 230 ? -8.973 0.327 8.466 1.00 87.94 230 MET A CA 1
ATOM 1747 C C . MET A 1 230 ? -8.419 1.744 8.278 1.00 87.94 230 MET A C 1
ATOM 1749 O O . MET A 1 230 ? -8.298 2.519 9.236 1.00 87.94 230 MET A O 1
ATOM 1753 N N . GLY A 1 231 ? -8.119 2.107 7.030 1.00 85.00 231 GLY A N 1
ATOM 1754 C CA . GLY A 1 231 ? -7.598 3.426 6.659 1.00 85.00 231 GLY A CA 1
ATOM 1755 C C . GLY A 1 231 ? -8.665 4.523 6.607 1.00 85.00 231 GLY A C 1
ATOM 1756 O O . GLY A 1 231 ? -9.828 4.265 6.293 1.00 85.00 231 GLY A O 1
ATOM 1757 N N . TYR A 1 232 ? -8.279 5.766 6.902 1.00 83.44 232 TYR A N 1
ATOM 1758 C CA . TYR A 1 232 ? -9.188 6.910 6.816 1.00 83.44 232 TYR A CA 1
ATOM 1759 C C . TYR A 1 232 ? -9.477 7.318 5.367 1.00 83.44 232 TYR A C 1
ATOM 1761 O O . TYR A 1 232 ? -8.570 7.500 4.558 1.00 83.44 232 TYR A O 1
ATOM 1769 N N . GLY A 1 233 ? -10.767 7.471 5.053 1.00 79.25 233 GLY A N 1
ATOM 1770 C CA . GLY A 1 233 ? -11.253 7.833 3.720 1.00 79.25 233 GLY A CA 1
ATOM 1771 C C . GLY A 1 233 ? -10.970 6.795 2.637 1.00 79.25 233 GLY A C 1
ATOM 1772 O O . GLY A 1 233 ? -10.940 7.144 1.459 1.00 79.25 233 GLY A O 1
ATOM 1773 N N . ILE A 1 234 ? -10.776 5.538 3.039 1.00 83.44 234 ILE A N 1
ATOM 1774 C CA . ILE A 1 234 ? -10.718 4.401 2.130 1.00 83.44 234 I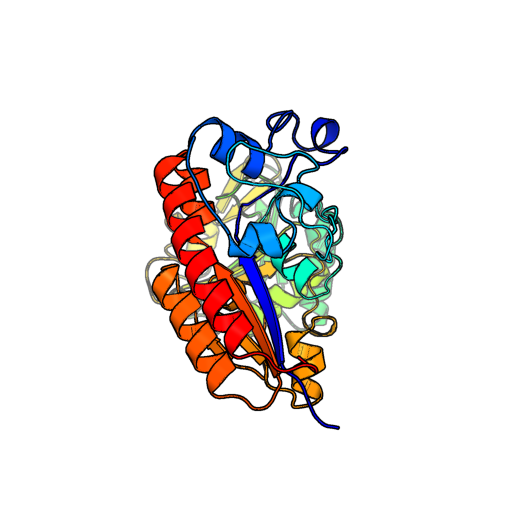LE A CA 1
ATOM 1775 C C . ILE A 1 234 ? -12.133 3.897 1.867 1.00 83.44 234 ILE A C 1
ATOM 1777 O O . ILE A 1 234 ? -12.853 3.539 2.796 1.00 83.44 234 ILE A O 1
ATOM 1781 N N . ASP A 1 235 ? -12.518 3.874 0.595 1.00 83.94 235 ASP A N 1
ATOM 1782 C CA . ASP A 1 235 ? -13.762 3.273 0.123 1.00 83.94 235 ASP A CA 1
ATOM 1783 C C . ASP A 1 235 ? -13.423 2.313 -1.015 1.00 83.94 235 ASP A C 1
ATOM 1785 O O . ASP A 1 235 ? -13.091 2.732 -2.122 1.00 83.94 235 ASP A O 1
ATOM 1789 N N . GLU A 1 236 ? -13.489 1.011 -0.742 1.00 87.12 236 GLU A N 1
ATOM 1790 C CA . GLU A 1 236 ? -13.216 -0.022 -1.745 1.00 87.12 236 GLU A CA 1
ATOM 1791 C C . GLU A 1 236 ? -14.153 0.080 -2.956 1.00 87.12 236 GLU A C 1
ATOM 1793 O O . GLU A 1 236 ? -13.766 -0.286 -4.061 1.00 87.12 236 GLU A O 1
ATOM 1798 N N . LYS A 1 237 ? -15.362 0.634 -2.794 1.00 89.31 237 LYS A N 1
ATOM 1799 C CA . LYS A 1 237 ? -16.375 0.668 -3.858 1.00 89.31 237 LYS A CA 1
ATOM 1800 C C . LYS A 1 237 ? -16.053 1.649 -4.972 1.00 89.31 237 LYS A C 1
ATOM 1802 O O . LYS A 1 237 ? -16.584 1.515 -6.072 1.00 89.31 237 LYS A O 1
ATOM 1807 N N . VAL A 1 238 ? -15.194 2.631 -4.702 1.00 91.75 238 VAL A N 1
ATOM 1808 C CA . VAL A 1 238 ? -14.693 3.550 -5.733 1.00 91.75 238 VAL A CA 1
ATOM 1809 C C . VAL A 1 238 ? -13.414 3.038 -6.394 1.00 91.75 238 VAL A C 1
ATOM 1811 O O . VAL A 1 238 ? -12.875 3.716 -7.267 1.00 91.75 238 VAL A O 1
ATOM 1814 N N . GLN A 1 239 ? -12.918 1.867 -5.987 1.00 95.00 239 GLN A N 1
ATOM 1815 C CA . GLN A 1 239 ? -11.655 1.332 -6.471 1.00 95.00 239 GLN A CA 1
ATOM 1816 C C . GLN A 1 239 ? -11.819 0.403 -7.669 1.00 95.00 239 GLN A C 1
ATOM 1818 O O . GLN A 1 239 ? -12.826 -0.293 -7.820 1.00 95.00 239 GLN A O 1
ATOM 1823 N N . VAL A 1 240 ? -10.772 0.348 -8.492 1.00 96.00 240 VAL A N 1
ATOM 1824 C CA . VAL A 1 240 ? -10.691 -0.486 -9.695 1.00 96.00 240 VAL A CA 1
ATOM 1825 C C . VAL A 1 240 ? -11.050 -1.956 -9.418 1.00 96.00 240 VAL A C 1
ATOM 1827 O O . VAL A 1 240 ? -11.910 -2.460 -10.143 1.00 96.00 240 VAL A O 1
ATOM 1830 N N . PRO A 1 241 ? -10.514 -2.642 -8.380 1.00 96.69 241 PRO A N 1
ATOM 1831 C CA . PRO A 1 241 ? -10.867 -4.037 -8.099 1.00 96.69 241 PRO A CA 1
ATOM 1832 C C . PRO A 1 241 ? -12.370 -4.268 -7.902 1.00 96.69 241 PRO A C 1
ATOM 1834 O O . PRO A 1 241 ? -12.934 -5.212 -8.455 1.00 96.69 241 PRO A O 1
ATOM 1837 N N . PHE A 1 242 ? -13.039 -3.387 -7.152 1.00 95.88 242 PHE A N 1
ATOM 1838 C CA . PHE A 1 242 ? -14.469 -3.512 -6.876 1.00 95.88 242 PHE A CA 1
ATOM 1839 C C . PHE A 1 242 ? -15.308 -3.195 -8.116 1.00 95.88 242 PHE A C 1
ATOM 1841 O O . PHE A 1 242 ? -16.165 -3.992 -8.495 1.00 95.88 242 PHE A O 1
ATOM 1848 N N . ILE A 1 243 ? -15.024 -2.071 -8.787 1.00 96.44 243 ILE A N 1
ATOM 1849 C CA . ILE A 1 243 ? -15.767 -1.615 -9.973 1.00 96.44 243 ILE A CA 1
ATOM 1850 C C . ILE A 1 243 ? -15.693 -2.657 -11.097 1.00 96.44 243 ILE A C 1
ATOM 1852 O O . ILE A 1 243 ? -16.709 -2.980 -11.716 1.00 96.44 243 ILE A O 1
ATOM 1856 N N . LEU A 1 244 ? -14.501 -3.202 -11.361 1.00 95.88 244 LEU A N 1
ATOM 1857 C CA . LEU A 1 244 ? -14.303 -4.246 -12.369 1.00 95.88 244 LEU A CA 1
ATOM 1858 C C . LEU A 1 244 ? -14.944 -5.573 -11.948 1.00 95.88 244 LEU A C 1
ATOM 1860 O O . LEU A 1 244 ? -15.618 -6.217 -12.758 1.00 95.88 244 LEU A O 1
ATOM 1864 N N . GLY A 1 245 ? -14.798 -5.943 -10.675 1.00 95.00 245 GLY A N 1
ATOM 1865 C CA . GLY A 1 245 ? -15.393 -7.143 -10.101 1.00 95.00 245 GLY A CA 1
ATOM 1866 C C . GLY A 1 245 ? -16.922 -7.177 -10.189 1.00 95.00 245 GLY A C 1
ATOM 1867 O O . GLY A 1 245 ? -17.486 -8.194 -10.599 1.00 95.00 245 GLY A O 1
ATOM 1868 N N . GLU A 1 246 ? -17.605 -6.057 -9.921 1.00 95.94 246 GLU A N 1
ATOM 1869 C CA . GLU A 1 246 ? -19.063 -5.945 -10.096 1.00 95.94 246 GLU A CA 1
ATOM 1870 C C . GLU A 1 246 ? -19.503 -6.182 -11.549 1.00 95.94 246 GLU A C 1
ATOM 1872 O O . GLU A 1 246 ? -20.586 -6.716 -11.803 1.00 95.94 246 GLU A O 1
ATOM 1877 N N . GLN A 1 247 ? -18.647 -5.835 -12.515 1.00 95.12 247 GLN A N 1
ATOM 1878 C CA . GLN A 1 247 ? -18.870 -6.082 -13.942 1.00 95.12 247 GLN A CA 1
ATOM 1879 C C . GLN A 1 247 ? -18.360 -7.455 -14.409 1.00 95.12 247 GLN A C 1
ATOM 1881 O O . GLN A 1 247 ? -18.424 -7.756 -15.603 1.00 95.12 247 GLN A O 1
ATOM 1886 N N . LYS A 1 248 ? -17.902 -8.312 -13.484 1.00 94.81 248 LYS A N 1
ATOM 1887 C CA . LYS A 1 248 ? -17.340 -9.649 -13.748 1.00 94.81 248 LYS A CA 1
ATOM 1888 C C . LYS A 1 248 ? -16.089 -9.630 -14.630 1.00 94.81 248 LYS A C 1
ATOM 1890 O O . LYS A 1 248 ? -15.811 -10.608 -15.324 1.00 94.81 248 LYS A O 1
ATOM 1895 N N . VAL A 1 249 ? -15.340 -8.531 -14.609 1.00 95.69 249 VAL A N 1
ATOM 1896 C CA . VAL A 1 249 ? -14.008 -8.472 -15.213 1.00 95.69 249 VAL A CA 1
ATOM 1897 C C . VAL A 1 249 ? -13.022 -9.122 -14.233 1.00 95.69 249 VAL A C 1
ATOM 1899 O O . VAL A 1 249 ? -13.036 -8.755 -13.058 1.00 95.69 249 VAL A O 1
ATOM 1902 N N . PRO A 1 250 ? -12.187 -10.088 -14.662 1.00 96.88 250 PRO A N 1
ATOM 1903 C CA . PRO A 1 250 ? -11.207 -10.719 -13.782 1.00 96.88 250 PRO A CA 1
ATOM 1904 C C . PRO A 1 250 ? -10.213 -9.706 -13.206 1.00 96.88 250 PRO A C 1
ATOM 1906 O O . PRO A 1 250 ? -9.693 -8.865 -13.939 1.00 96.88 250 PRO A O 1
ATOM 1909 N N . VAL A 1 251 ? -9.929 -9.813 -11.908 1.00 98.25 251 VAL A N 1
ATOM 1910 C CA . VAL A 1 251 ? -8.996 -8.943 -11.178 1.00 98.25 251 VAL A CA 1
ATOM 1911 C C . VAL A 1 251 ? -7.992 -9.809 -10.423 1.00 98.25 251 VAL A C 1
ATOM 1913 O O . VAL A 1 251 ? -8.387 -10.659 -9.622 1.00 98.25 251 VAL A O 1
ATOM 1916 N N . TYR A 1 252 ? -6.704 -9.562 -10.649 1.00 98.50 252 TYR A N 1
ATOM 1917 C CA . TYR A 1 252 ? -5.595 -10.249 -9.992 1.00 98.50 252 TYR A CA 1
ATOM 1918 C C . TYR A 1 252 ? -4.697 -9.229 -9.289 1.00 98.50 252 TYR A C 1
ATOM 1920 O O . TYR A 1 252 ? -4.168 -8.325 -9.938 1.00 98.50 252 TYR A O 1
ATOM 1928 N N . LEU A 1 253 ? -4.519 -9.373 -7.976 1.00 98.62 253 LEU A N 1
ATOM 1929 C CA . LEU A 1 253 ? -3.617 -8.553 -7.165 1.00 98.62 253 LEU A CA 1
ATOM 1930 C C . LEU A 1 253 ? -2.464 -9.421 -6.645 1.00 98.62 253 LEU A C 1
ATOM 1932 O O . LEU A 1 253 ? -2.699 -10.458 -6.029 1.00 98.62 253 LEU A O 1
ATOM 1936 N N . LEU A 1 254 ? -1.221 -9.014 -6.897 1.00 98.56 254 LEU A N 1
ATOM 1937 C CA . LEU A 1 254 ? -0.027 -9.820 -6.617 1.00 98.56 254 LEU A CA 1
ATOM 1938 C C . LEU A 1 254 ? 1.014 -9.029 -5.819 1.00 98.56 254 LEU A C 1
ATOM 1940 O O . LEU A 1 254 ? 1.351 -7.897 -6.164 1.00 98.56 254 LEU A O 1
ATOM 1944 N N . GLY A 1 255 ? 1.577 -9.639 -4.780 1.00 97.25 255 GLY A N 1
ATOM 1945 C CA . GLY A 1 255 ? 2.527 -8.978 -3.883 1.00 97.25 255 GLY A CA 1
ATOM 1946 C C . GLY A 1 255 ? 1.828 -8.085 -2.861 1.00 97.25 255 GLY A C 1
ATOM 1947 O O . GLY A 1 255 ? 0.675 -8.321 -2.525 1.00 97.25 255 GLY A O 1
ATOM 1948 N N . LYS A 1 256 ? 2.501 -7.038 -2.372 1.00 91.62 256 LYS A N 1
ATOM 1949 C CA . LYS A 1 256 ? 1.993 -6.182 -1.274 1.00 91.62 256 LYS A CA 1
ATOM 1950 C C . LYS A 1 256 ? 0.604 -5.587 -1.537 1.00 91.62 256 LYS A C 1
ATOM 1952 O O . LYS A 1 256 ? -0.165 -5.405 -0.603 1.00 91.62 256 LYS A O 1
ATOM 1957 N N . VAL A 1 257 ? 0.254 -5.316 -2.801 1.00 95.50 257 VAL A N 1
ATOM 1958 C CA . VAL A 1 257 ? -1.087 -4.834 -3.188 1.00 95.50 257 VAL A CA 1
ATOM 1959 C C . VAL A 1 257 ? -2.201 -5.824 -2.824 1.00 95.50 257 VAL A C 1
ATOM 1961 O O . VAL A 1 257 ? -3.306 -5.394 -2.507 1.00 95.50 257 VAL A O 1
ATOM 1964 N N . ALA A 1 258 ? -1.908 -7.129 -2.800 1.00 94.00 258 ALA A N 1
ATOM 1965 C CA . ALA A 1 258 ? -2.823 -8.172 -2.339 1.00 94.00 258 ALA A CA 1
ATOM 1966 C C . ALA A 1 258 ? -3.148 -8.053 -0.840 1.00 94.00 258 ALA A C 1
ATOM 1968 O O . ALA A 1 258 ? -4.237 -8.442 -0.427 1.00 94.00 258 ALA A O 1
ATOM 1969 N N . ASP A 1 259 ? -2.215 -7.512 -0.051 1.00 86.94 259 ASP A N 1
ATOM 1970 C CA . ASP A 1 259 ? -2.354 -7.345 1.397 1.00 86.94 259 ASP A CA 1
ATOM 1971 C C . ASP A 1 259 ? -3.022 -6.015 1.763 1.00 86.94 259 ASP A C 1
ATOM 1973 O O . ASP A 1 259 ? -3.715 -5.920 2.775 1.00 86.94 259 ASP A O 1
ATOM 1977 N N . VAL A 1 260 ? -2.800 -4.970 0.955 1.00 88.38 260 VAL A N 1
ATOM 1978 C CA . VAL A 1 260 ? -3.256 -3.612 1.287 1.00 88.38 260 VAL A CA 1
ATOM 1979 C C . VAL A 1 260 ? -4.547 -3.198 0.592 1.00 88.38 260 VAL A C 1
ATOM 1981 O O . VAL A 1 260 ? -5.203 -2.290 1.094 1.00 88.38 260 VAL A O 1
ATOM 1984 N N . CYS A 1 261 ? -4.941 -3.827 -0.518 1.00 91.31 261 CYS A N 1
ATOM 1985 C CA . CYS A 1 261 ? -6.156 -3.475 -1.257 1.00 91.31 261 CYS A CA 1
ATOM 1986 C C . CYS A 1 261 ? -7.205 -4.589 -1.202 1.00 91.31 261 CYS A C 1
ATOM 1988 O O . CYS A 1 261 ? -6.903 -5.771 -1.359 1.00 91.31 261 CYS A O 1
ATOM 1990 N N . ALA A 1 262 ? -8.467 -4.195 -1.029 1.00 91.25 262 ALA A N 1
ATOM 1991 C CA . ALA A 1 262 ? -9.584 -5.126 -1.068 1.00 91.25 262 ALA A CA 1
ATOM 1992 C C . ALA A 1 262 ? -9.818 -5.646 -2.494 1.00 91.25 262 ALA A C 1
ATOM 1994 O O . ALA A 1 262 ? -9.697 -4.911 -3.475 1.00 91.25 262 ALA A O 1
ATOM 1995 N N . ASN A 1 263 ? -10.188 -6.921 -2.604 1.00 94.69 263 ASN A N 1
ATOM 1996 C CA . ASN A 1 263 ? -10.427 -7.579 -3.887 1.00 94.69 263 ASN A CA 1
ATOM 1997 C C . ASN A 1 263 ? -11.544 -8.626 -3.786 1.00 94.69 263 ASN A C 1
ATOM 1999 O O . ASN A 1 263 ? -11.343 -9.808 -4.055 1.00 94.69 263 ASN A O 1
ATOM 2003 N N . ALA A 1 264 ? -12.732 -8.196 -3.358 1.00 91.44 264 ALA A N 1
ATOM 2004 C CA . ALA A 1 264 ? -13.840 -9.086 -2.996 1.00 91.44 264 ALA A CA 1
ATOM 2005 C C . ALA A 1 264 ? -14.286 -10.063 -4.107 1.00 91.44 264 ALA A C 1
ATOM 2007 O O . ALA A 1 264 ? -14.844 -11.117 -3.808 1.00 91.44 264 ALA A O 1
ATOM 2008 N N . PHE A 1 265 ? -14.054 -9.722 -5.378 1.00 93.19 265 PHE A N 1
ATOM 2009 C CA . PHE A 1 265 ? -14.485 -10.508 -6.541 1.00 93.19 265 PHE A CA 1
ATOM 2010 C C . PHE A 1 265 ? -13.328 -11.167 -7.310 1.00 93.19 265 PHE A C 1
ATOM 2012 O O . PHE A 1 265 ? -13.580 -11.878 -8.284 1.00 93.19 265 PHE A O 1
ATOM 2019 N N . GLY A 1 266 ? -12.079 -10.901 -6.921 1.00 95.25 266 GLY A N 1
ATOM 2020 C CA . GLY A 1 266 ? -10.885 -11.304 -7.662 1.00 95.25 266 GLY A CA 1
ATOM 2021 C C . GLY A 1 266 ? -10.010 -12.311 -6.920 1.00 95.25 266 GLY A C 1
ATOM 2022 O O . GLY A 1 266 ? -10.427 -12.949 -5.954 1.00 95.25 266 GLY A O 1
ATOM 2023 N N . GLN A 1 267 ? -8.780 -12.471 -7.405 1.00 97.81 267 GLN A N 1
ATOM 2024 C CA . GLN A 1 267 ? -7.750 -13.304 -6.784 1.00 97.81 267 GLN A CA 1
ATOM 2025 C C . GLN A 1 267 ? -6.617 -12.424 -6.256 1.00 97.81 267 GLN A C 1
ATOM 2027 O O . GLN A 1 267 ? -6.152 -11.521 -6.952 1.00 97.81 267 GLN A O 1
ATOM 2032 N N . SER A 1 268 ? -6.172 -12.697 -5.033 1.00 97.62 268 SER A N 1
ATOM 2033 C CA . SER A 1 268 ? -5.099 -11.963 -4.364 1.00 97.62 268 SER A CA 1
ATOM 2034 C C . SER A 1 268 ? -4.045 -12.945 -3.855 1.00 97.62 268 SER A C 1
ATOM 2036 O O . SER A 1 268 ? -4.385 -13.883 -3.135 1.00 97.62 268 SER A O 1
ATOM 2038 N N . GLU A 1 269 ? -2.778 -12.744 -4.221 1.00 97.56 269 GLU A N 1
ATOM 2039 C CA . GLU A 1 269 ? -1.654 -13.581 -3.776 1.00 97.56 269 GLU A CA 1
ATOM 2040 C C . GLU A 1 269 ? -0.540 -12.708 -3.186 1.00 97.56 269 GLU A C 1
ATOM 2042 O O . GLU A 1 269 ? 0.101 -11.929 -3.897 1.00 97.56 269 GLU A O 1
ATOM 2047 N N . SER A 1 270 ? -0.283 -12.855 -1.884 1.00 95.62 270 SER A N 1
ATOM 2048 C CA . SER A 1 270 ? 0.839 -12.185 -1.219 1.00 95.62 270 SER A CA 1
ATOM 2049 C C . SER A 1 270 ? 2.146 -12.914 -1.530 1.00 95.62 270 SER A C 1
ATOM 2051 O O . SER A 1 270 ? 2.334 -14.077 -1.166 1.00 95.62 270 SER A O 1
ATOM 2053 N N . ILE A 1 271 ? 3.042 -12.241 -2.254 1.00 97.12 271 ILE A N 1
ATOM 2054 C CA . ILE A 1 271 ? 4.336 -12.775 -2.693 1.00 97.12 271 ILE A CA 1
ATOM 2055 C C . ILE A 1 271 ? 5.394 -11.687 -2.516 1.00 97.12 271 ILE A C 1
ATOM 2057 O O . ILE A 1 271 ? 5.276 -10.595 -3.067 1.00 97.12 271 ILE A O 1
ATOM 2061 N N . VAL A 1 272 ? 6.438 -11.985 -1.741 1.00 94.19 272 VAL A N 1
ATOM 2062 C CA . VAL A 1 272 ? 7.488 -11.006 -1.426 1.00 94.19 272 VAL A CA 1
ATOM 2063 C C . VAL A 1 272 ? 8.576 -10.965 -2.486 1.00 94.19 272 VAL A C 1
ATOM 2065 O O . VAL A 1 272 ? 8.970 -9.881 -2.901 1.00 94.19 272 VAL A O 1
ATOM 2068 N N . ASP A 1 273 ? 9.066 -12.130 -2.899 1.00 98.12 273 ASP A N 1
ATOM 2069 C CA . ASP A 1 273 ? 10.210 -12.255 -3.801 1.00 98.12 273 ASP A CA 1
ATOM 2070 C C . ASP A 1 273 ? 9.891 -11.702 -5.201 1.00 98.12 273 ASP A C 1
ATOM 2072 O O . ASP A 1 273 ? 8.898 -12.088 -5.825 1.00 98.12 273 ASP A O 1
ATOM 2076 N N . THR A 1 274 ? 10.751 -10.812 -5.704 1.00 98.44 274 THR A N 1
ATOM 2077 C CA . THR A 1 274 ? 10.582 -10.104 -6.980 1.00 98.44 274 THR A CA 1
ATOM 2078 C C . THR A 1 274 ? 10.466 -11.063 -8.162 1.00 98.44 274 THR A C 1
ATOM 2080 O O . THR A 1 274 ? 9.635 -10.851 -9.045 1.00 98.44 274 THR A O 1
ATOM 2083 N N . ALA A 1 275 ? 11.280 -12.121 -8.211 1.00 98.50 275 ALA A N 1
ATOM 2084 C CA . ALA A 1 275 ? 11.250 -13.057 -9.331 1.00 98.50 275 ALA A CA 1
ATOM 2085 C C . ALA A 1 275 ? 9.994 -13.938 -9.277 1.00 98.50 275 ALA A C 1
ATOM 2087 O O . ALA A 1 275 ? 9.371 -14.200 -10.307 1.00 98.50 275 ALA A O 1
ATOM 2088 N N . GLN A 1 276 ? 9.586 -14.368 -8.083 1.00 98.69 276 GLN A N 1
ATOM 2089 C CA . GLN A 1 276 ? 8.376 -15.163 -7.892 1.00 98.69 276 GLN A CA 1
ATOM 2090 C C . GLN A 1 276 ? 7.115 -14.360 -8.216 1.00 98.69 276 GLN A C 1
ATOM 2092 O O . GLN A 1 276 ? 6.269 -14.851 -8.960 1.00 98.69 276 GLN A O 1
ATOM 2097 N N . VAL A 1 277 ? 6.996 -13.117 -7.734 1.00 98.69 277 VAL A N 1
ATOM 2098 C CA . VAL A 1 277 ? 5.796 -12.308 -7.995 1.00 98.69 277 VAL A CA 1
ATOM 2099 C C . VAL A 1 277 ? 5.664 -11.971 -9.483 1.00 98.69 277 VAL A C 1
ATOM 2101 O O . VAL A 1 277 ? 4.579 -12.097 -10.051 1.00 98.69 277 VAL A O 1
ATOM 2104 N N . LEU A 1 278 ? 6.766 -11.635 -10.161 1.00 98.81 278 LEU A N 1
ATOM 2105 C CA . LEU A 1 278 ? 6.736 -11.300 -11.586 1.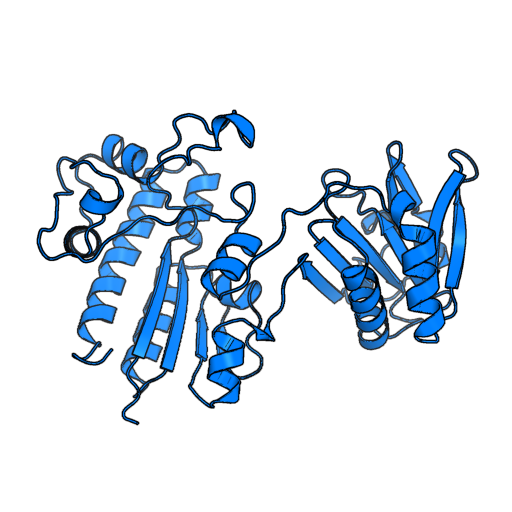00 98.81 278 LEU A CA 1
ATOM 2106 C C . LEU A 1 278 ? 6.593 -12.528 -12.491 1.00 98.81 278 LEU A C 1
ATOM 2108 O O . LEU A 1 278 ? 5.878 -12.459 -13.488 1.00 98.81 278 LEU A O 1
ATOM 2112 N N . SER A 1 279 ? 7.178 -13.674 -12.132 1.00 98.69 279 SER A N 1
ATOM 2113 C CA . SER A 1 279 ? 6.914 -14.929 -12.854 1.00 98.69 279 SER A CA 1
ATOM 2114 C C . SER A 1 279 ? 5.462 -15.383 -12.690 1.00 98.69 279 SER A C 1
ATOM 2116 O O . SER A 1 279 ? 4.852 -15.847 -13.655 1.00 98.69 279 SER A O 1
ATOM 2118 N N . ARG A 1 280 ? 4.864 -15.180 -11.507 1.00 98.69 280 ARG A N 1
ATOM 2119 C CA . ARG A 1 280 ? 3.432 -15.411 -11.287 1.00 98.69 280 ARG A CA 1
ATOM 2120 C C . ARG A 1 280 ? 2.570 -14.457 -12.115 1.00 98.69 280 ARG A C 1
ATOM 2122 O O . ARG A 1 280 ? 1.593 -14.902 -12.714 1.00 98.69 280 ARG A O 1
ATOM 2129 N N . THR A 1 281 ? 2.964 -13.186 -12.194 1.00 98.75 281 THR A N 1
ATOM 2130 C CA . THR A 1 281 ? 2.311 -12.162 -13.029 1.00 98.75 281 THR A CA 1
ATOM 2131 C C . THR A 1 281 ? 2.311 -12.573 -14.494 1.00 98.75 281 THR A C 1
ATOM 2133 O O . THR A 1 281 ? 1.250 -12.622 -15.110 1.00 98.75 281 THR A O 1
ATOM 2136 N N . LEU A 1 282 ? 3.480 -12.939 -15.026 1.00 98.75 282 LEU A N 1
ATOM 2137 C CA . LEU A 1 282 ? 3.639 -13.421 -16.395 1.00 98.75 282 LEU A CA 1
ATOM 2138 C C . LEU A 1 282 ? 2.738 -14.632 -16.663 1.00 98.75 282 LEU A C 1
ATOM 2140 O O . LEU A 1 282 ? 1.974 -14.629 -17.622 1.00 98.75 282 LEU A O 1
ATOM 2144 N N . ALA A 1 283 ? 2.748 -15.626 -15.769 1.00 98.62 283 ALA A N 1
ATOM 2145 C CA . ALA A 1 283 ? 1.903 -16.809 -15.909 1.00 98.62 283 ALA A CA 1
ATOM 2146 C C . ALA A 1 283 ? 0.402 -16.469 -15.962 1.00 98.62 283 ALA A C 1
ATOM 2148 O O . ALA A 1 283 ? -0.337 -17.095 -16.720 1.00 98.62 283 ALA A O 1
ATOM 2149 N N . ILE A 1 284 ? -0.056 -15.482 -15.181 1.00 98.25 284 ILE A N 1
ATOM 2150 C CA . ILE A 1 284 ? -1.445 -15.008 -15.233 1.00 98.25 284 ILE A CA 1
ATOM 2151 C C . ILE A 1 284 ? -1.716 -14.308 -16.567 1.00 98.25 284 ILE A C 1
ATOM 2153 O O . ILE A 1 284 ? -2.656 -14.706 -17.254 1.00 98.25 284 ILE A O 1
ATOM 2157 N N . VAL A 1 285 ? -0.885 -13.337 -16.960 1.00 97.94 285 VAL A N 1
ATOM 2158 C CA . VAL A 1 285 ? -1.036 -12.561 -18.208 1.00 97.94 285 VAL A CA 1
ATOM 2159 C C . VAL A 1 285 ? -1.078 -13.464 -19.447 1.00 97.94 285 VAL A C 1
ATOM 2161 O O . VAL A 1 285 ? -1.905 -13.237 -20.331 1.00 97.94 285 VAL A O 1
ATOM 2164 N N . SER A 1 286 ? -0.264 -14.521 -19.491 1.00 96.88 286 SER A N 1
ATOM 2165 C CA . SER A 1 286 ? -0.277 -15.514 -20.578 1.00 96.88 286 SER A CA 1
ATOM 2166 C C . SER A 1 286 ? -1.516 -16.416 -20.581 1.00 96.88 286 SER A C 1
ATOM 2168 O O . SER A 1 286 ? -1.851 -17.009 -21.603 1.00 96.88 286 SER A O 1
ATOM 2170 N N . SER A 1 287 ? -2.189 -16.570 -19.437 1.00 95.88 287 SER A N 1
ATOM 2171 C CA . SER A 1 287 ? -3.308 -17.511 -19.276 1.00 95.88 287 SER A CA 1
ATOM 2172 C C . SER A 1 287 ? -4.694 -16.895 -19.473 1.00 95.88 287 SER A C 1
ATOM 2174 O O . SER A 1 287 ? -5.656 -17.632 -19.696 1.00 95.88 287 SER A O 1
ATOM 2176 N N . ILE A 1 288 ? -4.815 -15.570 -19.361 1.00 94.62 288 ILE A N 1
ATOM 2177 C CA . ILE A 1 288 ? -6.099 -14.864 -19.416 1.00 94.62 288 ILE A CA 1
ATOM 2178 C C . ILE A 1 288 ? -6.336 -14.250 -20.796 1.00 94.62 288 ILE A C 1
ATOM 2180 O O . ILE A 1 288 ? -5.413 -13.753 -21.436 1.00 94.62 288 ILE A O 1
ATOM 2184 N N . GLU A 1 289 ? -7.597 -14.237 -21.230 1.00 91.25 289 GLU A N 1
ATOM 2185 C CA . GLU A 1 289 ? -8.008 -13.525 -22.450 1.00 91.25 289 GLU A CA 1
ATOM 2186 C C . GLU A 1 289 ? -8.179 -12.018 -22.208 1.00 91.25 289 GLU A C 1
ATOM 2188 O O . GLU A 1 289 ? -8.002 -11.235 -23.128 1.00 91.25 289 GLU A O 1
ATOM 2193 N N . GLY A 1 290 ? -8.502 -11.614 -20.976 1.00 94.44 290 GLY A N 1
ATOM 2194 C CA . GLY A 1 290 ? -8.677 -10.219 -20.581 1.00 94.44 290 GLY A CA 1
ATOM 2195 C C . GLY A 1 290 ? -8.882 -10.075 -19.076 1.00 94.44 290 GLY A C 1
ATOM 2196 O O . GLY A 1 290 ? -9.254 -11.034 -18.390 1.00 94.44 290 GLY A O 1
ATOM 2197 N N . GLY A 1 291 ? -8.637 -8.876 -18.551 1.00 95.94 291 GLY A N 1
ATOM 2198 C CA . GLY A 1 291 ? -8.748 -8.596 -17.119 1.00 95.94 291 GLY A CA 1
ATOM 2199 C C . GLY A 1 291 ? -7.796 -7.509 -16.636 1.00 95.94 291 GLY A C 1
ATOM 2200 O O . GLY A 1 291 ? -7.070 -6.902 -17.416 1.00 95.94 291 GLY A O 1
ATOM 2201 N N . PHE A 1 292 ? -7.802 -7.273 -15.330 1.00 97.88 292 PHE A N 1
ATOM 2202 C CA . PHE A 1 292 ? -6.895 -6.352 -14.658 1.00 97.88 292 PHE A CA 1
ATOM 2203 C C . PHE A 1 292 ? -5.905 -7.131 -13.798 1.00 97.88 292 PHE A C 1
ATOM 2205 O O . PHE A 1 292 ? -6.306 -7.948 -12.965 1.00 97.88 292 PHE A O 1
ATOM 2212 N N . VAL A 1 293 ? -4.616 -6.863 -13.981 1.00 98.50 293 VAL A N 1
ATOM 2213 C CA . VAL A 1 293 ? -3.538 -7.449 -13.182 1.00 98.50 293 VAL A CA 1
ATOM 2214 C C . VAL A 1 293 ? -2.745 -6.310 -12.563 1.00 98.50 293 VAL A C 1
ATOM 2216 O O . VAL A 1 293 ? -2.185 -5.492 -13.286 1.00 98.50 293 VAL A O 1
ATOM 2219 N N . CYS A 1 294 ? -2.667 -6.250 -11.236 1.00 98.62 294 CYS A N 1
ATOM 2220 C CA . CYS A 1 294 ? -1.796 -5.310 -10.542 1.00 98.62 294 CYS A CA 1
ATOM 2221 C C . CYS A 1 294 ? -0.792 -6.056 -9.674 1.00 98.62 294 CYS A C 1
ATOM 2223 O O . CYS A 1 294 ? -1.162 -6.879 -8.839 1.00 98.62 294 CYS A O 1
ATOM 2225 N N . THR A 1 295 ? 0.479 -5.716 -9.844 1.00 98.62 295 THR A N 1
ATOM 2226 C CA . THR A 1 295 ? 1.597 -6.357 -9.158 1.00 98.62 295 THR A CA 1
ATOM 2227 C C . THR A 1 295 ? 2.425 -5.326 -8.424 1.00 98.62 295 THR A C 1
ATOM 2229 O O . THR A 1 295 ? 2.827 -4.335 -9.028 1.00 98.62 295 THR A O 1
ATOM 2232 N N . ASN A 1 296 ? 2.728 -5.573 -7.151 1.00 98.56 296 ASN A N 1
ATOM 2233 C CA . ASN A 1 296 ? 3.705 -4.784 -6.409 1.00 98.56 296 ASN A CA 1
ATOM 2234 C C . ASN A 1 296 ? 5.011 -5.561 -6.222 1.00 98.56 296 ASN A C 1
ATOM 2236 O O . ASN A 1 296 ? 5.033 -6.618 -5.588 1.00 98.56 296 ASN A O 1
ATOM 2240 N N . VAL A 1 297 ? 6.106 -5.000 -6.727 1.00 98.12 297 VAL A N 1
ATOM 2241 C CA . VAL A 1 297 ? 7.470 -5.459 -6.465 1.00 98.12 297 VAL A CA 1
ATOM 2242 C C . VAL A 1 297 ? 7.962 -4.751 -5.208 1.00 98.12 297 VAL A C 1
ATOM 2244 O O . VAL A 1 297 ? 8.373 -3.599 -5.271 1.00 98.12 297 VAL A O 1
ATOM 2247 N N . GLN A 1 298 ? 7.912 -5.433 -4.062 1.00 95.75 298 GLN A N 1
ATOM 2248 C CA . GLN A 1 298 ? 8.226 -4.804 -2.774 1.00 95.75 298 GLN A CA 1
ATOM 2249 C C . GLN A 1 298 ? 9.690 -4.907 -2.343 1.00 95.75 298 GLN A C 1
ATOM 2251 O O . GLN A 1 298 ? 10.124 -4.146 -1.484 1.00 95.75 298 GLN A O 1
ATOM 2256 N N . GLU A 1 299 ? 10.485 -5.826 -2.903 1.00 96.56 299 GLU A N 1
ATOM 2257 C CA . GLU A 1 299 ? 11.886 -5.935 -2.476 1.00 96.56 299 GLU A CA 1
ATOM 2258 C C . GLU A 1 299 ? 12.705 -4.688 -2.820 1.00 96.56 299 GLU A C 1
ATOM 2260 O O . GLU A 1 299 ? 13.694 -4.437 -2.145 1.00 96.56 299 GLU A O 1
ATOM 2265 N N . THR A 1 300 ? 12.309 -3.888 -3.815 1.00 94.88 300 THR A N 1
ATOM 2266 C CA . THR A 1 300 ? 12.942 -2.588 -4.090 1.00 94.88 300 THR A CA 1
ATOM 2267 C C . THR A 1 300 ? 12.828 -1.650 -2.886 1.00 94.88 300 THR A C 1
ATOM 2269 O O . THR A 1 300 ? 13.829 -1.075 -2.467 1.00 94.88 300 THR A O 1
ATOM 2272 N N . ASP A 1 301 ? 11.661 -1.587 -2.247 1.00 92.62 301 ASP A N 1
ATOM 2273 C CA . ASP A 1 301 ? 11.436 -0.836 -1.006 1.00 92.62 301 ASP A CA 1
ATOM 2274 C C . ASP A 1 301 ? 12.265 -1.404 0.160 1.00 92.62 301 ASP A C 1
ATOM 2276 O O . ASP A 1 301 ? 12.944 -0.662 0.870 1.00 92.62 301 ASP A O 1
ATOM 2280 N N . LEU A 1 302 ? 12.345 -2.738 0.288 1.00 92.25 302 LEU A N 1
ATOM 2281 C CA . LEU A 1 302 ? 13.206 -3.389 1.289 1.00 92.25 302 LEU A CA 1
ATOM 2282 C C . LEU A 1 302 ? 14.694 -3.044 1.100 1.00 92.25 302 LEU A C 1
ATOM 2284 O O . LEU A 1 302 ? 15.406 -2.827 2.082 1.00 92.25 302 LEU A O 1
ATOM 2288 N N . GLN A 1 303 ? 15.177 -2.975 -0.146 1.00 96.00 303 GLN A N 1
ATOM 2289 C CA . GLN A 1 303 ? 16.547 -2.533 -0.433 1.00 96.00 303 GLN A CA 1
ATOM 2290 C C . GLN A 1 303 ? 16.738 -1.041 -0.143 1.00 96.00 303 GLN A C 1
ATOM 2292 O O . GLN A 1 303 ? 17.814 -0.656 0.312 1.00 96.00 303 GLN A O 1
ATOM 2297 N N . GLY A 1 304 ? 15.709 -0.218 -0.366 1.00 90.44 304 GLY A N 1
ATOM 2298 C CA . GLY A 1 304 ? 15.694 1.198 0.004 1.00 90.44 304 GLY A CA 1
ATOM 2299 C C . GLY A 1 304 ? 15.841 1.401 1.512 1.00 90.44 304 GLY A C 1
ATOM 2300 O O . GLY A 1 304 ? 16.741 2.115 1.944 1.00 90.44 304 GLY A O 1
ATOM 2301 N N . HIS A 1 305 ? 15.033 0.704 2.316 1.00 89.31 305 HIS A N 1
ATOM 2302 C CA . HIS A 1 305 ? 15.141 0.715 3.780 1.00 89.31 305 HIS A CA 1
ATOM 2303 C C . HIS A 1 305 ? 16.484 0.187 4.292 1.00 89.31 305 HIS A C 1
ATOM 2305 O O . HIS A 1 305 ? 16.992 0.668 5.302 1.00 89.31 305 HIS A O 1
ATOM 2311 N N . GLY A 1 306 ? 17.063 -0.796 3.600 1.00 89.81 306 GLY A N 1
ATOM 2312 C CA . GLY A 1 306 ? 18.399 -1.311 3.889 1.00 89.81 306 GLY A CA 1
ATOM 2313 C C . GLY A 1 306 ? 19.547 -0.4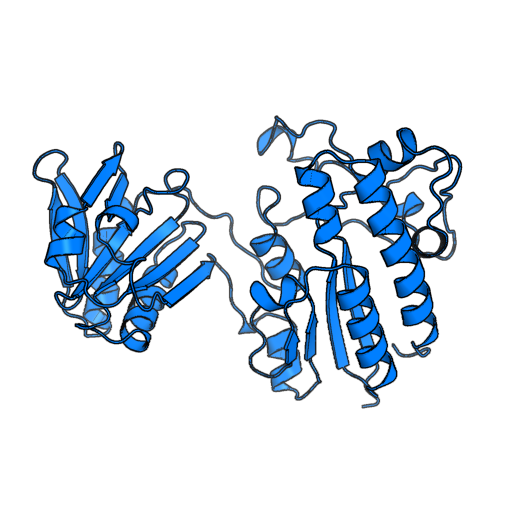53 3.346 1.00 89.81 306 GLY A C 1
ATOM 2314 O O . GLY A 1 306 ? 20.693 -0.886 3.448 1.00 89.81 306 GLY A O 1
ATOM 2315 N N . GLU A 1 307 ? 19.255 0.697 2.723 1.00 92.19 307 GLU A N 1
ATOM 2316 C CA . GLU A 1 307 ? 20.221 1.597 2.069 1.00 92.19 307 GLU A CA 1
ATOM 2317 C C . GLU A 1 307 ? 21.172 0.873 1.088 1.00 92.19 307 GLU A C 1
ATOM 2319 O O . GLU A 1 307 ? 22.329 1.245 0.879 1.00 92.19 307 GLU A O 1
ATOM 2324 N N . SER A 1 308 ? 20.678 -0.194 0.455 1.00 96.75 308 SER A N 1
ATOM 2325 C CA . SER A 1 308 ? 21.464 -1.102 -0.381 1.00 96.75 308 SER A CA 1
ATOM 2326 C C . SER A 1 308 ? 21.304 -0.757 -1.857 1.00 96.75 308 SER A C 1
ATOM 2328 O O . SER A 1 308 ? 20.485 -1.338 -2.569 1.00 96.75 308 SER A O 1
ATOM 2330 N N . VAL A 1 309 ? 22.128 0.167 -2.356 1.00 97.19 309 VAL A N 1
ATOM 2331 C CA . VAL A 1 309 ? 22.128 0.536 -3.784 1.00 97.19 309 VAL A CA 1
ATOM 2332 C C . VAL A 1 309 ? 22.383 -0.672 -4.711 1.00 97.19 309 VAL A C 1
ATOM 2334 O O . VAL A 1 309 ? 21.614 -0.851 -5.660 1.00 97.19 309 VAL A O 1
ATOM 2337 N N . PRO A 1 310 ? 23.388 -1.545 -4.467 1.00 97.94 310 PRO A N 1
ATOM 2338 C CA . PRO A 1 310 ? 23.621 -2.703 -5.333 1.00 97.94 310 PRO A CA 1
ATOM 2339 C C . PRO A 1 310 ? 22.464 -3.704 -5.311 1.00 97.94 310 PRO A C 1
ATOM 2341 O O . PRO A 1 310 ? 22.105 -4.248 -6.354 1.00 97.94 310 PRO A O 1
ATOM 2344 N N . GLY A 1 311 ? 21.865 -3.930 -4.136 1.00 97.62 311 GLY A N 1
ATOM 2345 C CA . GLY A 1 311 ? 20.707 -4.807 -4.007 1.00 97.62 311 GLY A CA 1
ATOM 2346 C C . GLY A 1 311 ? 19.490 -4.239 -4.730 1.00 97.62 311 GLY A C 1
ATOM 2347 O O . GLY A 1 311 ? 18.811 -4.973 -5.443 1.00 97.62 311 GLY A O 1
ATOM 2348 N N . TYR A 1 312 ? 19.253 -2.929 -4.621 1.00 98.25 312 TYR A N 1
ATOM 2349 C CA . TYR A 1 312 ? 18.174 -2.246 -5.333 1.00 98.25 312 TYR A CA 1
ATOM 2350 C C . TYR A 1 312 ? 18.335 -2.407 -6.849 1.00 98.25 312 TYR A C 1
ATOM 2352 O O . TYR A 1 312 ? 17.410 -2.843 -7.536 1.00 98.25 312 TYR A O 1
ATOM 2360 N N . ALA A 1 313 ? 19.534 -2.122 -7.367 1.00 98.19 313 ALA A N 1
ATOM 2361 C CA . ALA A 1 313 ? 19.852 -2.267 -8.783 1.00 98.19 313 ALA A CA 1
ATOM 2362 C C . ALA A 1 313 ? 19.623 -3.701 -9.288 1.00 98.19 313 ALA A C 1
ATOM 2364 O O . ALA A 1 313 ? 19.116 -3.888 -10.392 1.00 98.19 313 ALA A O 1
ATOM 2365 N N . GLU A 1 314 ? 19.942 -4.714 -8.480 1.00 98.31 314 GLU A N 1
ATOM 2366 C CA . GLU A 1 314 ? 19.681 -6.107 -8.837 1.00 98.31 314 GLU A CA 1
ATOM 2367 C C . GLU A 1 314 ? 18.182 -6.417 -8.930 1.00 98.31 314 GLU A C 1
ATOM 2369 O O . GLU A 1 314 ? 17.737 -7.031 -9.902 1.00 98.31 314 GLU A O 1
ATOM 2374 N N . LYS A 1 315 ? 17.373 -5.930 -7.981 1.00 98.50 315 LYS A N 1
ATOM 2375 C CA . LYS A 1 315 ? 15.911 -6.093 -8.042 1.00 98.50 315 LYS A CA 1
ATOM 2376 C C . LYS A 1 315 ? 15.306 -5.384 -9.254 1.00 98.50 315 LYS A C 1
ATOM 2378 O O . LYS A 1 315 ? 14.416 -5.948 -9.889 1.00 98.50 315 LYS A O 1
ATOM 2383 N N . LEU A 1 316 ? 15.836 -4.221 -9.639 1.00 98.56 316 LEU A N 1
ATOM 2384 C CA . LEU A 1 316 ? 15.435 -3.531 -10.870 1.00 98.56 316 LEU A CA 1
ATOM 2385 C C . LEU A 1 316 ? 15.788 -4.324 -12.133 1.00 98.56 316 LEU A C 1
ATOM 238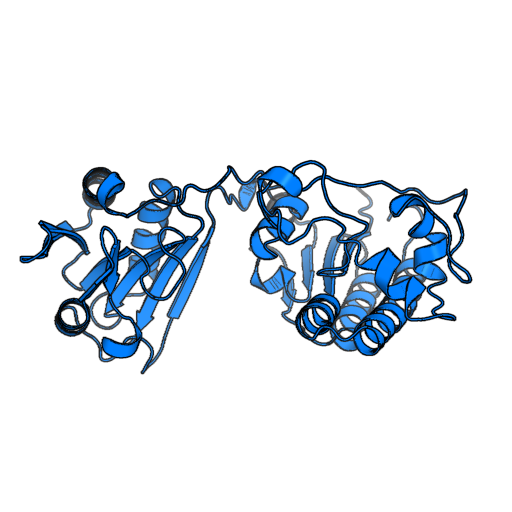7 O O . LEU A 1 316 ? 14.964 -4.376 -13.037 1.00 98.56 316 LEU A O 1
ATOM 2391 N N . ARG A 1 317 ? 16.955 -4.981 -12.204 1.00 98.62 317 ARG A N 1
ATOM 2392 C CA . ARG A 1 317 ? 17.309 -5.833 -13.360 1.00 98.62 317 ARG A CA 1
ATOM 2393 C C . ARG A 1 317 ? 16.370 -7.022 -13.511 1.00 98.62 317 ARG A C 1
ATOM 2395 O O . ARG A 1 317 ? 15.948 -7.335 -14.623 1.00 98.62 317 ARG A O 1
ATOM 2402 N N . ILE A 1 318 ? 16.047 -7.679 -12.395 1.00 98.69 318 ILE A N 1
ATOM 2403 C CA . ILE A 1 318 ? 15.081 -8.782 -12.390 1.00 98.69 318 ILE A CA 1
ATOM 2404 C C . ILE A 1 318 ? 13.729 -8.262 -12.883 1.00 98.69 318 ILE A C 1
ATOM 2406 O O . ILE A 1 318 ? 13.131 -8.873 -13.769 1.00 98.69 318 ILE A O 1
ATOM 2410 N N . ALA A 1 319 ? 13.280 -7.117 -12.359 1.00 98.69 319 ALA A N 1
ATOM 2411 C CA . ALA A 1 319 ? 12.024 -6.512 -12.772 1.00 98.69 319 ALA A CA 1
ATOM 2412 C C . ALA A 1 319 ? 12.003 -6.155 -14.264 1.00 98.69 319 ALA A C 1
ATOM 2414 O O . ALA A 1 319 ? 11.086 -6.570 -14.964 1.00 98.69 319 ALA A O 1
ATOM 2415 N N . ASP A 1 320 ? 13.031 -5.471 -14.766 1.00 98.81 320 ASP A N 1
ATOM 2416 C CA . ASP A 1 320 ? 13.159 -5.076 -16.174 1.00 98.81 320 ASP A CA 1
ATOM 2417 C C . ASP A 1 320 ? 13.054 -6.282 -17.124 1.00 98.81 320 ASP A C 1
ATOM 2419 O O . ASP A 1 320 ? 12.295 -6.246 -18.092 1.00 98.81 320 ASP A O 1
ATOM 2423 N N . SER A 1 321 ? 13.730 -7.387 -16.787 1.00 98.75 321 SER A N 1
ATOM 2424 C CA . SER A 1 321 ? 13.711 -8.630 -17.570 1.00 98.75 321 SER A CA 1
ATOM 2425 C C . SER A 1 321 ? 12.329 -9.295 -17.630 1.00 98.75 321 SER A C 1
ATOM 2427 O O . SER A 1 321 ? 11.919 -9.797 -18.679 1.00 98.75 321 SER A O 1
ATOM 2429 N N . TYR A 1 322 ? 11.582 -9.311 -16.522 1.00 98.81 322 TYR A N 1
ATOM 2430 C CA . TYR A 1 322 ? 10.222 -9.858 -16.523 1.00 98.81 322 TYR A CA 1
ATOM 2431 C C . TYR A 1 322 ? 9.211 -8.910 -17.164 1.00 98.81 322 TYR A C 1
ATOM 2433 O O . TYR A 1 322 ? 8.303 -9.382 -17.840 1.00 98.81 322 TYR A O 1
ATOM 2441 N N . ILE A 1 323 ? 9.367 -7.593 -16.998 1.00 98.69 323 ILE A N 1
ATOM 2442 C CA . ILE A 1 323 ? 8.519 -6.603 -17.675 1.00 98.69 323 ILE A CA 1
ATOM 2443 C C . ILE A 1 323 ? 8.635 -6.777 -19.194 1.00 98.69 323 ILE A C 1
ATOM 2445 O O . ILE A 1 323 ? 7.616 -6.733 -19.875 1.00 98.69 323 ILE A O 1
ATOM 2449 N N . ALA A 1 324 ? 9.835 -7.049 -19.720 1.00 98.62 324 ALA A N 1
ATOM 2450 C CA . ALA A 1 324 ? 10.019 -7.349 -21.141 1.00 98.62 324 ALA A CA 1
ATOM 2451 C C . ALA A 1 324 ? 9.175 -8.553 -21.588 1.00 98.62 324 ALA A C 1
ATOM 2453 O O . ALA A 1 324 ? 8.413 -8.448 -22.542 1.00 98.62 324 ALA A O 1
ATOM 2454 N N . GLN A 1 325 ? 9.256 -9.662 -20.848 1.00 98.69 325 GLN A N 1
ATOM 2455 C CA . GLN A 1 325 ? 8.490 -10.877 -21.143 1.00 98.69 325 GLN A CA 1
ATOM 2456 C C . GLN A 1 325 ? 6.979 -10.657 -21.022 1.00 98.69 325 GLN A C 1
ATOM 2458 O O . GLN A 1 325 ? 6.219 -11.189 -21.818 1.00 98.69 325 GLN A O 1
ATOM 2463 N N . ILE A 1 326 ? 6.533 -9.862 -20.044 1.00 98.50 326 ILE A N 1
ATOM 2464 C CA . ILE A 1 326 ? 5.114 -9.520 -19.887 1.00 98.50 326 ILE A CA 1
ATOM 2465 C C . ILE A 1 326 ? 4.632 -8.704 -21.088 1.00 98.50 326 ILE A C 1
ATOM 2467 O O . ILE A 1 326 ? 3.557 -8.988 -21.601 1.00 98.50 326 ILE A O 1
ATOM 2471 N N . ILE A 1 327 ? 5.421 -7.730 -21.556 1.00 97.38 327 ILE A N 1
ATOM 2472 C CA . ILE A 1 327 ? 5.096 -6.929 -22.747 1.00 97.38 327 ILE A CA 1
ATOM 2473 C C . ILE A 1 327 ? 4.966 -7.814 -23.992 1.00 97.38 327 ILE A C 1
ATOM 2475 O O . ILE A 1 327 ? 4.072 -7.574 -24.797 1.00 97.38 327 ILE A O 1
ATOM 2479 N N . ASP A 1 328 ? 5.812 -8.836 -24.141 1.00 97.44 328 ASP A N 1
ATOM 2480 C CA . ASP A 1 328 ? 5.762 -9.758 -25.285 1.00 97.44 328 ASP A CA 1
ATOM 2481 C C . ASP A 1 328 ? 4.462 -10.597 -25.332 1.00 97.44 328 ASP A C 1
ATOM 2483 O O . ASP A 1 328 ? 4.097 -11.111 -26.390 1.00 97.44 328 ASP A O 1
ATOM 2487 N N . GLU A 1 329 ? 3.736 -10.705 -24.213 1.00 96.75 329 GLU A N 1
ATOM 2488 C CA . GLU A 1 329 ? 2.458 -11.426 -24.091 1.00 96.75 329 GLU A CA 1
ATOM 2489 C C . GLU A 1 329 ? 1.218 -10.526 -24.282 1.00 96.75 329 GLU A C 1
ATOM 2491 O O . GLU A 1 329 ? 0.079 -11.022 -24.282 1.00 96.75 329 GLU A O 1
ATOM 2496 N N . LEU A 1 330 ? 1.421 -9.211 -24.426 1.00 95.44 330 LEU A N 1
ATOM 2497 C CA . LEU A 1 330 ? 0.356 -8.235 -24.666 1.00 95.44 330 LEU A CA 1
ATOM 2498 C C . LEU A 1 330 ? 0.031 -8.119 -26.162 1.00 95.44 330 LEU A C 1
ATOM 2500 O O . LEU A 1 330 ? 0.898 -8.259 -27.027 1.00 95.44 330 LEU A O 1
ATOM 2504 N N . GLN A 1 331 ? -1.239 -7.869 -26.463 1.00 92.69 331 GLN A N 1
ATOM 2505 C CA . GLN A 1 331 ? -1.759 -7.612 -27.806 1.00 92.69 331 GLN A CA 1
ATOM 2506 C C . GLN A 1 331 ? -1.997 -6.110 -28.032 1.00 92.69 331 GLN A C 1
ATOM 2508 O O . GLN A 1 331 ? -1.875 -5.298 -27.121 1.00 92.69 331 GLN A O 1
ATOM 2513 N N . ASP A 1 332 ? -2.336 -5.721 -29.264 1.00 88.88 332 ASP A N 1
ATOM 2514 C CA . ASP A 1 332 ? -2.531 -4.309 -29.636 1.00 88.88 332 ASP A CA 1
ATOM 2515 C C . ASP A 1 332 ? -3.664 -3.601 -28.855 1.00 88.88 332 ASP A C 1
ATOM 2517 O O . ASP A 1 332 ? -3.693 -2.367 -28.808 1.00 88.88 332 ASP A O 1
ATOM 2521 N N . ASP A 1 333 ? -4.618 -4.357 -28.299 1.00 87.38 333 ASP A N 1
ATOM 2522 C CA . ASP A 1 333 ? -5.773 -3.872 -27.534 1.00 87.38 333 ASP A CA 1
ATOM 2523 C C . ASP A 1 333 ? -5.647 -4.020 -26.004 1.00 87.38 333 ASP A C 1
ATOM 2525 O O . ASP A 1 333 ? -6.612 -3.712 -25.295 1.00 87.38 333 ASP A O 1
ATOM 2529 N N . ASP A 1 334 ? -4.472 -4.435 -25.516 1.00 89.19 334 ASP A N 1
ATOM 2530 C CA . ASP A 1 334 ? -4.110 -4.532 -24.092 1.00 89.19 334 ASP A CA 1
ATOM 2531 C C . ASP A 1 334 ? -3.527 -3.210 -23.533 1.00 89.19 334 ASP A C 1
ATOM 2533 O O . ASP A 1 334 ? -2.683 -2.565 -24.205 1.00 89.19 334 ASP A O 1
#

Secondary structure (DSSP, 8-state):
----EEEEEEETT--SS--TTHHHH-GGGTT--HHHHHHHHSTT---HHHHHTTHHHHHTS-BTTB---TT--------SSSS--HHHHHHHHTT--PPPPP---GGGTHHHHHHHHHHTT--EEEEE-TTT--EEEEETTTEEEEE-SSSSTTSEEEEEEETTTS-HHHHHHHHHHHHHH--SSEEEEEEESS--HHHHHHTEEEETTEEEE-HHHHTTTSSS-EEEEEETT--GGGSHHHHHHHTT--EEEEEHHHHHS--TTSEEE----HHHHHHHHHHHHHH-SSEEEEEEE-HHHHHHHTT-HHHHHHHHHHHHHHHHHHHHT--TT-

Radius of gyration: 23.03 Å; chains: 1; bounding box: 55×39×68 Å